Protein AF-A0A924M3T7-F1 (afdb_monomer_lite)

Radius of gyration: 34.53 Å; chains: 1; bounding box: 126×72×69 Å

Secondary structure (DSSP, 8-state):
--------------------------PEEETTEEEPPPPPP-PPPPPP-----PPP--PPPPPP----------------------PPP------------S-THHHHHHHHHHHTPEEEEETTEEEEEEEETTEEEEEEEEE-SSS---HHHHHH---SEEEEEE-TT--PPPPSSS--EEEEHHHHHHHHHHHTTS---HHHHTTGGGSSEE-HHHHHHHHHHHHHHHHHHHHHHHHHHHHTTSPTT-EEEHHHHHHHHGGGS-HHHHHHHHHHHTSTTT--EEE-SSSEEEE-S-HHHHHHHHHHHHHHHHHHHHHHHS--------------

Structure (mmCIF, N/CA/C/O backbone):
data_AF-A0A924M3T7-F1
#
_entry.id   AF-A0A924M3T7-F1
#
loop_
_atom_site.group_PDB
_atom_site.id
_atom_site.type_symbol
_atom_site.label_atom_id
_atom_site.label_alt_id
_atom_site.label_comp_id
_atom_site.label_asym_id
_atom_site.label_entity_id
_atom_site.label_seq_id
_atom_site.pdbx_PDB_ins_code
_atom_site.Cartn_x
_atom_site.Cartn_y
_atom_site.Cartn_z
_atom_site.occupancy
_atom_site.B_iso_or_equiv
_atom_site.auth_seq_id
_atom_site.auth_comp_id
_atom_site.auth_asym_id
_atom_site.auth_atom_id
_atom_site.pdbx_PDB_model_num
ATOM 1 N N . ALA A 1 1 ? -87.971 14.798 -30.358 1.00 41.19 1 ALA A N 1
ATOM 2 C CA . ALA A 1 1 ? -88.280 13.359 -30.338 1.00 41.19 1 ALA A CA 1
ATOM 3 C C . ALA A 1 1 ? -87.286 12.727 -29.368 1.00 41.19 1 ALA A C 1
ATOM 5 O O . ALA A 1 1 ? -86.099 12.896 -29.606 1.00 41.19 1 ALA A O 1
ATOM 6 N N . SER A 1 2 ? -87.682 12.389 -28.133 1.00 38.00 2 SER A N 1
ATOM 7 C CA . SER A 1 2 ? -88.368 11.119 -27.772 1.00 38.00 2 SER A CA 1
ATOM 8 C C . SER A 1 2 ? -87.353 9.971 -27.914 1.00 38.00 2 SER A C 1
ATOM 10 O O . SER A 1 2 ? -86.790 9.857 -28.991 1.00 38.00 2 SER A O 1
ATOM 12 N N . GLU A 1 3 ? -86.950 9.154 -26.938 1.00 37.81 3 GLU A N 1
ATOM 13 C CA . GLU A 1 3 ? -87.467 8.621 -25.659 1.00 37.81 3 GLU A CA 1
ATOM 14 C C . GLU A 1 3 ? -86.223 8.245 -24.796 1.00 37.81 3 GLU A C 1
ATOM 16 O O . GLU A 1 3 ? -85.166 7.966 -25.352 1.00 37.81 3 GLU A O 1
ATOM 21 N N . SER A 1 4 ? -86.145 8.354 -23.465 1.00 41.97 4 SER A N 1
ATOM 22 C CA . SER A 1 4 ? -86.900 7.678 -22.394 1.00 41.97 4 SER A CA 1
ATOM 23 C C . SER A 1 4 ? -86.913 6.145 -22.485 1.00 41.97 4 SER A C 1
ATOM 25 O O . SER A 1 4 ? -87.817 5.587 -23.084 1.00 41.97 4 SER A O 1
ATOM 27 N N . SER A 1 5 ? -86.025 5.446 -21.768 1.00 43.62 5 SER A N 1
ATOM 28 C CA . SER A 1 5 ? -86.471 4.256 -21.025 1.00 43.62 5 SER A CA 1
ATOM 29 C C . SER A 1 5 ? -85.549 3.898 -19.863 1.00 43.62 5 SER A C 1
ATOM 31 O O . SER A 1 5 ? -84.325 3.888 -19.966 1.00 43.62 5 SER A O 1
ATOM 33 N N . SER A 1 6 ? -86.222 3.633 -18.753 1.00 38.22 6 SER A N 1
ATOM 34 C CA . SER A 1 6 ? -85.751 3.393 -17.397 1.00 38.22 6 SER A CA 1
ATOM 35 C C . SER A 1 6 ? -85.551 1.898 -17.101 1.00 38.22 6 SER A C 1
ATOM 37 O O . SER A 1 6 ? -85.910 1.051 -17.915 1.00 38.22 6 SER A O 1
ATOM 39 N N . ALA A 1 7 ? -85.150 1.646 -15.843 1.00 35.97 7 ALA A N 1
ATOM 40 C CA . ALA A 1 7 ? -85.352 0.438 -15.022 1.00 35.97 7 ALA A CA 1
ATOM 41 C C . ALA A 1 7 ? -84.256 -0.645 -15.111 1.00 35.97 7 ALA A C 1
ATOM 43 O O . ALA A 1 7 ? -83.706 -0.882 -16.173 1.00 35.97 7 ALA A O 1
ATOM 44 N N . THR A 1 8 ? -83.890 -1.408 -14.073 1.00 34.28 8 THR A N 1
ATOM 45 C CA . THR A 1 8 ? -84.170 -1.449 -12.621 1.00 34.28 8 THR A CA 1
ATOM 46 C C . THR A 1 8 ? -83.271 -2.560 -12.035 1.00 34.28 8 THR A C 1
ATOM 48 O O . THR A 1 8 ? -83.017 -3.549 -12.712 1.00 34.28 8 THR A O 1
ATOM 51 N N . TYR A 1 9 ? -82.800 -2.367 -10.796 1.00 33.53 9 TYR A N 1
ATOM 52 C CA . TYR A 1 9 ? -82.321 -3.319 -9.768 1.00 33.53 9 TYR A CA 1
ATOM 53 C C . TYR A 1 9 ? -82.003 -4.794 -10.105 1.00 33.53 9 TYR A C 1
ATOM 55 O O . TYR A 1 9 ? -82.866 -5.538 -10.555 1.00 33.53 9 TYR A O 1
ATOM 63 N N . SER A 1 10 ? -80.866 -5.281 -9.578 1.00 36.12 10 SER A N 1
ATOM 64 C CA . SER A 1 10 ? -80.821 -6.550 -8.824 1.00 36.12 10 SER A CA 1
ATOM 65 C C . SER A 1 10 ? -79.560 -6.668 -7.953 1.00 36.12 10 SER A C 1
ATOM 67 O O . SER A 1 10 ? -78.437 -6.620 -8.446 1.00 36.12 10 SER A O 1
ATOM 69 N N . ASN A 1 11 ? -79.776 -6.863 -6.650 1.00 33.69 11 ASN A N 1
ATOM 70 C CA . ASN A 1 11 ? -78.781 -7.245 -5.647 1.00 33.69 11 ASN A CA 1
ATOM 71 C C . ASN A 1 11 ? -78.248 -8.663 -5.908 1.00 33.69 11 ASN A C 1
ATOM 73 O O . ASN A 1 11 ? -79.031 -9.592 -6.089 1.00 33.69 11 ASN A O 1
ATOM 77 N N . GLY A 1 12 ? -76.929 -8.843 -5.817 1.00 34.34 12 GLY A N 1
ATOM 78 C CA . GLY A 1 12 ? -76.259 -10.143 -5.879 1.00 34.34 12 GLY A CA 1
ATOM 79 C C . GLY A 1 12 ? -75.085 -10.199 -4.906 1.00 34.34 12 GLY A C 1
ATOM 80 O O . GLY A 1 12 ? -73.982 -9.767 -5.210 1.00 34.34 12 GLY A O 1
ATOM 81 N N . ARG A 1 13 ? -75.370 -10.708 -3.710 1.00 35.19 13 ARG A N 1
ATOM 82 C CA . ARG A 1 13 ? -74.462 -10.996 -2.595 1.00 35.19 13 ARG A CA 1
ATOM 83 C C . ARG A 1 13 ? -73.488 -12.112 -3.010 1.00 35.19 13 ARG A C 1
ATOM 85 O O . ARG A 1 13 ? -73.956 -13.196 -3.343 1.00 35.19 13 ARG A O 1
ATOM 92 N N . ILE A 1 14 ? -72.172 -11.882 -2.969 1.00 42.09 14 ILE A N 1
ATOM 93 C CA . ILE A 1 14 ? -71.161 -12.953 -3.070 1.00 42.09 14 ILE A CA 1
ATOM 94 C C . ILE A 1 14 ? -70.173 -12.824 -1.909 1.00 42.09 14 ILE A C 1
ATOM 96 O O . ILE A 1 14 ? -69.741 -11.733 -1.546 1.00 42.09 14 ILE A O 1
ATOM 100 N N . ASN A 1 15 ? -69.933 -13.981 -1.301 1.00 34.88 15 ASN A N 1
ATOM 101 C CA . ASN A 1 15 ? -69.302 -14.231 -0.017 1.00 34.88 15 ASN A CA 1
ATOM 102 C C . ASN A 1 15 ? -67.814 -13.871 0.058 1.00 34.88 15 ASN A C 1
ATOM 104 O O . ASN A 1 15 ? -67.068 -13.987 -0.911 1.00 34.88 15 ASN A O 1
ATOM 108 N N . GLU A 1 16 ? -67.404 -13.545 1.286 1.00 37.12 16 GLU A N 1
ATOM 109 C CA . GLU A 1 16 ? -66.036 -13.647 1.784 1.00 37.12 16 GLU A CA 1
ATOM 110 C C . GLU A 1 16 ? -65.409 -15.010 1.463 1.00 37.12 16 GLU A C 1
ATOM 112 O O . GLU A 1 16 ? -65.938 -16.051 1.849 1.00 37.12 16 GLU A O 1
ATOM 117 N N . VAL A 1 17 ? -64.210 -14.982 0.881 1.00 38.72 17 VAL A N 1
ATOM 118 C CA . VAL A 1 17 ? -63.142 -15.939 1.190 1.00 38.72 17 VAL A CA 1
ATOM 119 C C . VAL A 1 17 ? -61.875 -15.113 1.396 1.00 38.72 17 VAL A C 1
ATOM 121 O O . VAL A 1 17 ? -61.171 -14.754 0.457 1.00 38.72 17 VAL A O 1
ATOM 124 N N . ARG A 1 18 ? -61.618 -14.731 2.651 1.00 36.47 18 ARG A N 1
ATOM 125 C CA . ARG A 1 18 ? -60.309 -14.233 3.083 1.00 36.47 18 ARG A CA 1
ATOM 126 C C . ARG A 1 18 ? -59.387 -15.440 3.239 1.00 36.47 18 ARG A C 1
ATOM 128 O O . ARG A 1 18 ? -59.335 -16.041 4.308 1.00 36.47 18 ARG A O 1
ATOM 135 N N . GLU A 1 19 ? -58.654 -15.785 2.188 1.00 37.81 19 GLU A N 1
ATOM 136 C CA . GLU A 1 19 ? -57.455 -16.610 2.334 1.00 37.81 19 GLU A CA 1
ATOM 137 C C . GLU A 1 19 ? -56.357 -15.755 2.971 1.00 37.81 19 GLU A C 1
ATOM 139 O O . GLU A 1 19 ? -55.788 -14.845 2.371 1.00 37.81 19 GLU A O 1
ATOM 144 N N . SER A 1 20 ? -56.114 -16.016 4.253 1.00 37.84 20 SER A N 1
ATOM 145 C CA . SER A 1 20 ? -54.991 -15.470 5.003 1.00 37.84 20 SER A CA 1
ATOM 146 C C . SER A 1 20 ? -53.745 -16.282 4.652 1.00 37.84 20 SER A C 1
ATOM 148 O O . SER A 1 20 ? -53.432 -17.281 5.300 1.00 37.84 20 SER A O 1
ATOM 150 N N . THR A 1 21 ? -53.035 -15.879 3.600 1.00 39.72 21 THR A N 1
ATOM 151 C CA . THR A 1 21 ? -51.714 -16.430 3.286 1.00 39.72 21 THR A CA 1
ATOM 152 C C . THR A 1 21 ? -50.703 -15.830 4.257 1.00 39.72 21 THR A C 1
ATOM 154 O O . THR A 1 21 ? -50.241 -14.698 4.121 1.00 39.72 21 THR A O 1
ATOM 157 N N . LYS A 1 22 ? -50.410 -16.593 5.307 1.00 36.94 22 LYS A N 1
ATOM 158 C CA . LYS A 1 22 ? -49.358 -16.318 6.286 1.00 36.94 22 LYS A CA 1
ATOM 159 C C . LYS A 1 22 ? -48.004 -16.390 5.556 1.00 36.94 22 LYS A C 1
ATOM 161 O O . LYS A 1 22 ? -47.719 -17.441 4.985 1.00 36.94 22 LYS A O 1
ATOM 166 N N . PRO A 1 23 ? -47.167 -15.338 5.535 1.00 43.41 23 PRO A N 1
ATOM 167 C CA . PRO A 1 23 ? -45.838 -15.459 4.955 1.00 43.41 23 PRO A CA 1
ATOM 168 C C . PRO A 1 23 ? -44.987 -16.359 5.855 1.00 43.41 23 PRO A C 1
ATOM 170 O O . PRO A 1 23 ? -44.767 -16.068 7.033 1.00 43.41 23 PRO A O 1
ATOM 173 N N . GLU A 1 24 ? -44.548 -17.482 5.299 1.00 43.69 24 GLU A N 1
ATOM 174 C CA . GLU A 1 24 ? -43.583 -18.384 5.912 1.00 43.69 24 GLU A CA 1
ATOM 175 C C . GLU A 1 24 ? -42.223 -17.675 5.952 1.00 43.69 24 GLU A C 1
ATOM 177 O O . GLU A 1 24 ? -41.544 -17.494 4.941 1.00 43.69 24 GLU A O 1
ATOM 182 N N . VAL A 1 25 ? -41.860 -17.175 7.134 1.00 46.41 25 VAL A N 1
ATOM 183 C CA . VAL A 1 25 ? -40.564 -16.542 7.374 1.00 46.41 25 VAL A CA 1
ATOM 184 C C . VAL A 1 25 ? -39.515 -17.648 7.438 1.00 46.41 25 VAL A C 1
ATOM 186 O O . VAL A 1 25 ? -39.430 -18.375 8.426 1.00 46.41 25 VAL A O 1
ATOM 189 N N . LEU A 1 26 ? -38.713 -17.761 6.378 1.00 46.44 26 LEU A N 1
ATOM 190 C CA . LEU A 1 26 ? -37.493 -18.566 6.329 1.00 46.44 26 LEU A CA 1
ATOM 191 C C . LEU A 1 26 ? -36.502 -18.066 7.392 1.00 46.44 26 LEU A C 1
ATOM 193 O O . LEU A 1 26 ? -35.708 -17.154 7.164 1.00 46.44 26 LEU A O 1
ATOM 197 N N . SER A 1 27 ? -36.569 -18.652 8.583 1.00 44.34 27 SER A N 1
ATOM 198 C CA . SER A 1 27 ? -35.561 -18.491 9.626 1.00 44.34 27 SER A CA 1
ATOM 199 C C . SER A 1 27 ? -34.361 -19.383 9.316 1.00 44.34 27 SER A C 1
ATOM 201 O O . SER A 1 27 ? -34.498 -20.603 9.244 1.00 44.34 27 SER A O 1
ATOM 203 N N . VAL A 1 28 ? -33.187 -18.774 9.152 1.00 50.94 28 VAL A N 1
ATOM 204 C CA . VAL A 1 28 ? -31.913 -19.487 9.000 1.00 50.94 28 VAL A CA 1
ATOM 205 C C . VAL A 1 28 ? -31.277 -19.631 10.382 1.00 50.94 28 VAL A C 1
ATOM 207 O O . VAL A 1 28 ? -31.074 -18.634 11.078 1.00 50.94 28 VAL A O 1
ATOM 210 N N . ASP A 1 29 ? -30.989 -20.868 10.787 1.00 36.22 29 ASP A N 1
ATOM 211 C CA . ASP A 1 29 ? -30.275 -21.176 12.028 1.00 36.22 29 ASP A CA 1
ATOM 212 C C . ASP A 1 29 ? -28.765 -21.193 11.756 1.00 36.22 29 ASP A C 1
ATOM 214 O O . ASP A 1 29 ? -28.275 -21.975 10.937 1.00 36.22 29 ASP A O 1
ATOM 218 N N . VAL A 1 30 ? -28.029 -20.296 12.412 1.00 43.12 30 VAL A N 1
ATOM 219 C CA . VAL A 1 30 ? -26.564 -20.281 12.409 1.00 43.12 30 VAL A CA 1
ATOM 220 C C . VAL A 1 30 ? -26.112 -20.201 13.863 1.00 43.12 30 VAL A C 1
ATOM 222 O O . VAL A 1 30 ? -26.240 -19.161 14.507 1.00 43.12 30 VAL A O 1
ATOM 225 N N . GLY A 1 31 ? -25.598 -21.312 14.393 1.00 48.56 31 GLY A N 1
ATOM 226 C CA . GLY A 1 31 ? -25.009 -21.363 15.734 1.00 48.56 31 GLY A CA 1
ATOM 227 C C . GLY A 1 31 ? -25.998 -21.160 16.888 1.00 48.56 31 GLY A C 1
ATOM 228 O O . GLY A 1 31 ? -25.613 -20.598 17.911 1.00 48.56 31 GLY A O 1
ATOM 229 N N . GLY A 1 32 ? -27.264 -21.573 16.747 1.00 59.38 32 GLY A N 1
ATOM 230 C CA . GLY A 1 32 ? -28.243 -21.542 17.840 1.00 59.38 32 GLY A CA 1
ATOM 231 C C . GLY A 1 32 ? -28.843 -20.162 18.129 1.00 59.38 32 GLY A C 1
ATOM 232 O O . GLY A 1 32 ? -29.505 -19.978 19.151 1.00 59.38 32 GLY A O 1
ATOM 233 N N . ARG A 1 33 ? -28.642 -19.180 17.242 1.00 43.69 33 ARG A N 1
ATOM 234 C CA . ARG A 1 33 ? -29.308 -17.871 17.301 1.00 43.69 33 ARG A CA 1
ATOM 235 C C . ARG A 1 33 ? -30.178 -17.682 16.061 1.00 43.69 33 ARG A C 1
ATOM 237 O O . ARG A 1 33 ? -29.680 -17.657 14.939 1.00 43.69 33 ARG A O 1
ATOM 244 N N . ARG A 1 34 ? -31.492 -17.528 16.268 1.00 47.56 34 ARG A N 1
ATOM 245 C CA . ARG A 1 34 ? -32.445 -17.178 15.203 1.00 47.56 34 ARG A CA 1
ATOM 246 C C . ARG A 1 34 ? -32.273 -15.713 14.815 1.00 47.56 34 ARG A C 1
ATOM 248 O O . ARG A 1 34 ? -32.490 -14.831 15.643 1.00 47.56 34 ARG A O 1
ATOM 255 N N . TYR A 1 35 ? -31.957 -15.465 13.548 1.00 45.12 35 TYR A N 1
ATOM 256 C CA . TYR A 1 35 ? -31.951 -14.128 12.957 1.00 45.12 35 TYR A CA 1
ATOM 257 C C . TYR A 1 35 ? -33.212 -13.927 12.113 1.00 45.12 35 TYR A C 1
ATOM 259 O O . TYR A 1 35 ? -33.509 -14.733 11.232 1.00 45.12 35 TYR A O 1
ATOM 267 N N . VAL A 1 36 ? -33.950 -12.844 12.375 1.00 58.12 36 VAL A N 1
ATOM 268 C CA . VAL A 1 36 ? -35.042 -12.379 11.509 1.00 58.12 36 VAL A CA 1
ATOM 269 C C . VAL A 1 36 ? -34.484 -11.244 10.645 1.00 58.12 36 VAL A C 1
ATOM 271 O O . VAL A 1 36 ? -34.018 -10.249 11.205 1.00 58.12 36 VAL A O 1
ATOM 274 N N . PRO A 1 37 ? -34.475 -11.367 9.308 1.00 44.53 37 PRO A N 1
ATOM 275 C CA . PRO A 1 37 ? -33.983 -10.304 8.444 1.00 44.53 37 PRO A CA 1
ATOM 276 C C . PRO A 1 37 ? -34.930 -9.097 8.498 1.00 44.53 37 PRO A C 1
ATOM 278 O O . PRO A 1 37 ? -36.119 -9.207 8.204 1.00 44.53 37 PRO A O 1
ATOM 281 N N . ILE A 1 38 ? -34.394 -7.935 8.871 1.00 57.47 38 ILE A N 1
ATOM 282 C CA . ILE A 1 38 ? -35.091 -6.649 8.775 1.00 57.47 38 ILE A CA 1
ATOM 283 C C . ILE A 1 38 ? -35.019 -6.212 7.308 1.00 57.47 38 ILE A C 1
ATOM 285 O O . ILE A 1 38 ? -33.927 -5.993 6.784 1.00 57.47 38 ILE A O 1
ATOM 289 N N . LEU A 1 39 ? -36.168 -6.109 6.632 1.00 47.34 39 LEU A N 1
ATOM 290 C CA . LEU A 1 39 ? -36.226 -5.524 5.290 1.00 47.34 39 LEU A CA 1
ATOM 291 C C . LEU A 1 39 ? -35.857 -4.029 5.347 1.00 47.34 39 LEU A C 1
ATOM 293 O O . LEU A 1 39 ? -36.361 -3.317 6.218 1.00 47.34 39 LEU A O 1
ATOM 297 N N . PRO A 1 40 ? -35.031 -3.524 4.414 1.00 45.31 40 PRO A N 1
ATOM 298 C CA . PRO A 1 40 ? -34.751 -2.099 4.317 1.00 45.31 40 PRO A CA 1
ATOM 299 C C . PRO A 1 40 ? -36.010 -1.331 3.895 1.00 45.31 40 PRO A C 1
ATOM 301 O O . PRO A 1 40 ? -36.631 -1.623 2.873 1.00 45.31 40 PRO A O 1
ATOM 304 N N . GLN A 1 41 ? -36.376 -0.334 4.700 1.00 48.25 41 GLN A N 1
ATOM 305 C CA . GLN A 1 41 ? -37.431 0.628 4.398 1.00 48.25 41 GLN A CA 1
ATOM 306 C C . GLN A 1 41 ? -36.986 1.518 3.227 1.00 48.25 41 GLN A C 1
ATOM 308 O O . GLN A 1 41 ? -35.927 2.142 3.265 1.00 48.25 41 GLN A O 1
ATOM 313 N N . GLN A 1 42 ? -37.792 1.540 2.170 1.00 43.22 42 GLN A N 1
ATOM 314 C CA . GLN A 1 42 ? -37.541 2.270 0.932 1.00 43.22 42 GLN A CA 1
ATOM 315 C C . GLN A 1 42 ? -37.676 3.784 1.180 1.00 43.22 42 GLN A C 1
ATOM 317 O O . GLN A 1 42 ? -38.758 4.270 1.505 1.00 43.22 42 GLN A O 1
ATOM 322 N N . ALA A 1 43 ? -36.571 4.526 1.065 1.00 45.28 43 ALA A N 1
ATOM 323 C CA . ALA A 1 43 ? -36.554 5.980 1.216 1.00 45.28 43 ALA A CA 1
ATOM 324 C C . ALA A 1 43 ? -37.132 6.682 -0.028 1.00 45.28 43 ALA A C 1
ATOM 326 O O . ALA A 1 43 ? -36.866 6.286 -1.164 1.00 45.28 43 ALA A O 1
ATOM 327 N N . ALA A 1 44 ? -37.923 7.731 0.208 1.00 45.28 44 ALA A N 1
ATOM 328 C CA . ALA A 1 44 ? -38.533 8.585 -0.810 1.00 45.28 44 ALA A CA 1
ATOM 329 C C . ALA A 1 44 ? -37.489 9.413 -1.603 1.00 45.28 44 ALA A C 1
ATOM 331 O O . ALA A 1 44 ? -36.419 9.717 -1.069 1.00 45.28 44 ALA A O 1
ATOM 332 N N . PRO A 1 45 ? -37.785 9.810 -2.858 1.00 45.00 45 PRO A N 1
ATOM 333 C CA . PRO A 1 45 ? -36.833 10.504 -3.727 1.00 45.00 45 PRO A CA 1
ATOM 334 C C . PRO A 1 45 ? -36.656 11.987 -3.354 1.00 45.00 45 PRO A C 1
ATOM 336 O O . PRO A 1 45 ? -37.634 12.701 -3.138 1.00 45.00 45 PRO A O 1
ATOM 339 N N . GLN A 1 46 ? -35.404 12.460 -3.335 1.00 46.12 46 GLN A N 1
ATOM 340 C CA . GLN A 1 46 ? -35.050 13.883 -3.246 1.00 46.12 46 GLN A CA 1
ATOM 341 C C . GLN A 1 46 ? -34.754 14.494 -4.632 1.00 46.12 46 GLN A C 1
ATOM 343 O O . GLN A 1 46 ? -34.315 13.776 -5.534 1.00 46.12 46 GLN A O 1
ATOM 348 N N . PRO A 1 47 ? -34.999 15.809 -4.813 1.00 47.25 47 PRO A N 1
ATOM 349 C CA . PRO A 1 47 ? -34.930 16.482 -6.105 1.00 47.25 47 PRO A CA 1
ATOM 350 C C . PRO A 1 47 ? -33.505 16.848 -6.545 1.00 47.25 47 PRO A C 1
ATOM 352 O O . PRO A 1 47 ? -32.590 17.049 -5.751 1.00 47.25 47 PRO A O 1
ATOM 355 N N . THR A 1 48 ? -33.373 16.947 -7.863 1.00 43.88 48 THR A N 1
ATOM 356 C CA . THR A 1 48 ? -32.180 17.219 -8.667 1.00 43.88 48 THR A CA 1
ATOM 357 C C . THR A 1 48 ? -31.673 18.655 -8.490 1.00 43.88 48 THR A C 1
ATOM 359 O O . THR A 1 48 ? -32.453 19.597 -8.606 1.00 43.88 48 THR A O 1
ATOM 362 N N . ALA A 1 49 ? -30.359 18.837 -8.309 1.00 36.38 49 ALA A N 1
ATOM 363 C CA . ALA A 1 49 ? -29.699 20.137 -8.433 1.00 36.38 49 ALA A CA 1
ATOM 364 C C . ALA A 1 49 ? -28.400 20.032 -9.256 1.00 36.38 49 ALA A C 1
ATOM 366 O O . ALA A 1 49 ? -27.422 19.419 -8.844 1.00 36.38 49 ALA A O 1
ATOM 367 N N . SER A 1 50 ? -28.498 20.609 -10.454 1.00 38.88 50 SER A N 1
ATOM 368 C CA . SER A 1 50 ? -27.559 21.416 -11.242 1.00 38.88 50 SER A CA 1
ATOM 369 C C . SER A 1 50 ? -26.047 21.142 -11.275 1.00 38.88 50 SER A C 1
ATOM 371 O O . SER A 1 50 ? -25.335 21.106 -10.280 1.00 38.88 50 SER A O 1
ATOM 373 N N . GLN A 1 51 ? -25.592 21.103 -12.529 1.00 38.84 51 GLN A N 1
ATOM 374 C CA . GLN A 1 51 ? -24.237 21.056 -13.068 1.00 38.84 51 GLN A CA 1
ATOM 375 C C . GLN A 1 51 ? -23.320 22.179 -12.559 1.00 38.84 51 GLN A C 1
ATOM 377 O O . GLN A 1 51 ? -23.719 23.343 -12.531 1.00 38.84 51 GLN A O 1
ATOM 382 N N . GLN A 1 52 ? -22.046 21.850 -12.324 1.00 39.31 52 GLN A N 1
ATOM 383 C CA . GLN A 1 52 ? -20.956 22.819 -12.399 1.00 39.31 52 GLN A CA 1
ATOM 384 C C . GLN A 1 52 ? -19.697 22.209 -13.035 1.00 39.31 52 GLN A C 1
ATOM 386 O O . GLN A 1 52 ? -19.303 21.075 -12.784 1.00 39.31 52 GLN A O 1
ATOM 391 N N . THR A 1 53 ? -19.149 23.024 -13.925 1.00 32.91 53 THR A N 1
ATOM 392 C CA . THR A 1 53 ? -18.022 22.914 -14.855 1.00 32.91 53 THR A CA 1
ATOM 393 C C . THR A 1 53 ? -16.727 22.302 -14.312 1.00 32.91 53 THR A C 1
ATOM 395 O O . THR A 1 53 ? -16.213 22.719 -13.278 1.00 32.91 53 THR A O 1
ATOM 398 N N . SER A 1 54 ? -16.136 21.401 -15.098 1.00 36.56 54 SER A N 1
ATOM 399 C CA . SER A 1 54 ? -14.782 20.861 -14.938 1.00 36.56 54 SER A CA 1
ATOM 400 C C . SER A 1 54 ? -13.714 21.834 -15.458 1.00 36.56 54 SER A C 1
ATOM 402 O O . SER A 1 54 ? -13.671 22.128 -16.653 1.00 36.56 54 SER A O 1
ATOM 404 N N . ALA A 1 55 ? -12.843 22.293 -14.556 1.00 34.56 55 ALA A N 1
ATOM 405 C CA . ALA A 1 55 ? -11.604 23.010 -14.851 1.00 34.56 55 ALA A CA 1
ATOM 406 C C . ALA A 1 55 ? -10.385 22.076 -14.736 1.00 34.56 55 ALA A C 1
ATOM 408 O O . ALA A 1 55 ? -10.427 21.037 -14.081 1.00 34.56 55 ALA A O 1
ATOM 409 N N . GLN A 1 56 ? -9.330 22.463 -15.449 1.00 34.56 56 GLN A N 1
ATOM 410 C CA . GLN A 1 56 ? -8.124 21.710 -15.786 1.00 34.56 56 GLN A CA 1
ATOM 411 C C . GLN A 1 56 ? -7.330 21.173 -14.588 1.00 34.56 56 GLN A C 1
ATOM 413 O O . GLN A 1 56 ? -7.151 21.840 -13.575 1.00 34.56 56 GLN A O 1
ATOM 418 N N . ASN A 1 57 ? -6.804 19.962 -14.775 1.00 33.47 57 ASN A N 1
ATOM 419 C CA . ASN A 1 57 ? -6.020 19.202 -13.812 1.00 33.47 57 ASN A CA 1
ATOM 420 C C . ASN A 1 57 ? -4.520 19.375 -14.131 1.00 33.47 57 ASN A C 1
ATOM 422 O O . ASN A 1 57 ? -4.023 18.796 -15.098 1.00 33.47 57 ASN A O 1
ATOM 426 N N . THR A 1 58 ? -3.808 20.179 -13.343 1.00 33.81 58 THR A N 1
ATOM 427 C CA . THR A 1 58 ? -2.337 20.287 -13.343 1.00 33.81 58 THR A CA 1
ATOM 428 C C . THR A 1 58 ? -1.803 19.648 -12.057 1.00 33.81 58 THR A C 1
ATOM 430 O O . THR A 1 58 ? -2.261 20.017 -10.976 1.00 33.81 58 THR A O 1
ATOM 433 N N . PRO A 1 59 ? -0.844 18.706 -12.116 1.00 42.44 59 PRO A N 1
ATOM 434 C CA . PRO A 1 59 ? -0.268 18.129 -10.907 1.00 42.44 59 PRO A CA 1
ATOM 435 C C . PRO A 1 59 ? 0.654 19.136 -10.202 1.00 42.44 59 PRO A C 1
ATOM 437 O O . PRO A 1 59 ? 1.601 19.659 -10.789 1.00 42.44 59 PRO A O 1
ATOM 440 N N . ILE A 1 60 ? 0.356 19.388 -8.926 1.00 41.16 60 ILE A N 1
ATOM 441 C CA . ILE A 1 60 ? 1.160 20.187 -7.997 1.00 41.16 60 ILE A CA 1
ATOM 442 C C . ILE A 1 60 ? 2.346 19.340 -7.516 1.00 41.16 60 ILE A C 1
ATOM 444 O O . ILE A 1 60 ? 2.165 18.263 -6.950 1.00 41.16 60 ILE A O 1
ATOM 448 N N . ILE A 1 61 ? 3.559 19.849 -7.733 1.00 38.06 61 ILE A N 1
ATOM 449 C CA . ILE A 1 61 ? 4.811 19.359 -7.144 1.00 38.06 61 ILE A CA 1
ATOM 450 C C . ILE A 1 61 ? 4.979 20.063 -5.791 1.00 38.06 61 ILE A C 1
ATOM 452 O O . ILE A 1 61 ? 5.043 21.290 -5.748 1.00 38.06 61 ILE A O 1
ATOM 456 N N . TYR A 1 62 ? 5.052 19.310 -4.691 1.00 41.12 62 TYR A N 1
ATOM 457 C CA . TYR A 1 62 ? 5.362 19.864 -3.367 1.00 41.12 62 TYR A CA 1
ATOM 458 C C . TYR A 1 62 ? 6.882 19.859 -3.127 1.00 41.12 62 TYR A C 1
ATOM 460 O O . TYR A 1 62 ? 7.497 18.799 -3.257 1.00 41.12 62 TYR A O 1
ATOM 468 N N . PRO A 1 63 ? 7.506 20.993 -2.755 1.00 36.31 63 PRO A N 1
ATOM 469 C CA . PRO A 1 63 ? 8.898 21.015 -2.316 1.00 36.31 63 PRO A CA 1
ATOM 470 C C . PRO A 1 63 ? 9.043 20.488 -0.879 1.00 36.31 63 PRO A C 1
ATOM 472 O O . PRO A 1 63 ? 8.254 20.823 0.005 1.00 36.31 63 PRO A O 1
ATOM 475 N N . ALA A 1 64 ? 10.080 19.682 -0.648 1.00 33.56 64 ALA A N 1
ATOM 476 C CA . ALA A 1 64 ? 10.484 19.211 0.673 1.00 33.56 64 ALA A CA 1
ATOM 477 C C . ALA A 1 64 ? 11.067 20.367 1.505 1.00 33.56 64 ALA A C 1
ATOM 479 O O . ALA A 1 64 ? 11.989 21.056 1.068 1.00 33.56 64 ALA A O 1
ATOM 480 N N . SER A 1 65 ? 10.535 20.583 2.709 1.00 33.66 65 SER A N 1
ATOM 481 C CA . SER A 1 65 ? 11.112 21.498 3.697 1.00 33.66 65 SER A CA 1
ATOM 482 C C . SER A 1 65 ? 12.096 20.745 4.591 1.00 33.66 65 SER A C 1
ATOM 484 O O . SER A 1 65 ? 11.706 19.944 5.435 1.00 33.66 65 SER A O 1
ATOM 486 N N . THR A 1 66 ? 13.382 21.022 4.392 1.00 32.91 66 THR A N 1
ATOM 487 C CA . THR A 1 66 ? 14.503 20.538 5.202 1.00 32.91 66 THR A CA 1
ATOM 488 C C . THR A 1 66 ? 14.613 21.375 6.479 1.00 32.91 66 THR A C 1
ATOM 490 O O . THR A 1 66 ? 15.031 22.531 6.435 1.00 32.91 66 THR A O 1
ATOM 493 N N . GLY A 1 67 ? 14.232 20.808 7.624 1.00 30.09 67 GLY A N 1
ATOM 494 C CA . GLY A 1 67 ? 14.462 21.401 8.942 1.00 30.09 67 GLY A CA 1
ATOM 495 C C . GLY A 1 67 ? 15.784 20.918 9.534 1.00 30.09 67 GLY A C 1
ATOM 496 O O . GLY A 1 67 ? 15.886 19.778 9.974 1.00 30.09 67 GLY A O 1
ATOM 497 N N . TYR A 1 68 ? 16.792 21.790 9.541 1.00 30.62 68 TYR A N 1
ATOM 498 C CA . TYR A 1 68 ? 18.036 21.627 10.294 1.00 30.62 68 TYR A CA 1
ATOM 499 C C . TYR A 1 68 ? 17.774 21.805 11.799 1.00 30.62 68 TYR A C 1
ATOM 501 O O . TYR A 1 68 ? 17.174 22.801 12.197 1.00 30.62 68 TYR A O 1
ATOM 509 N N . ILE A 1 69 ? 18.301 20.908 12.641 1.00 34.19 69 ILE A N 1
ATOM 510 C CA . ILE A 1 69 ? 18.516 21.179 14.071 1.00 34.19 69 ILE A CA 1
ATOM 511 C C . ILE A 1 69 ? 20.022 21.246 14.317 1.00 34.19 69 ILE A C 1
ATOM 513 O O . ILE A 1 69 ? 20.747 20.270 14.131 1.00 34.19 69 ILE A O 1
ATOM 517 N N . ALA A 1 70 ? 20.476 22.428 14.729 1.00 31.30 70 ALA A N 1
ATOM 518 C CA . ALA A 1 70 ? 21.826 22.698 15.187 1.00 31.30 70 ALA A CA 1
ATOM 519 C C . ALA A 1 70 ? 21.835 22.864 16.716 1.00 31.30 70 ALA A C 1
ATOM 521 O O . ALA A 1 70 ? 21.176 23.756 17.234 1.00 31.30 70 ALA A O 1
ATOM 522 N N . GLY A 1 71 ? 22.642 22.038 17.387 1.00 29.33 71 GLY A N 1
ATOM 523 C CA . GLY A 1 71 ? 23.683 22.485 18.320 1.00 29.33 71 GLY A CA 1
ATOM 524 C C . GLY A 1 71 ? 23.339 22.852 19.773 1.00 29.33 71 GLY A C 1
ATOM 525 O O . GLY A 1 71 ? 22.482 23.688 20.039 1.00 29.33 71 GLY A O 1
ATOM 526 N N . SER A 1 72 ? 24.243 22.385 20.650 1.00 32.12 72 SER A N 1
ATOM 527 C CA . SER A 1 72 ? 24.519 22.774 22.056 1.00 32.12 72 SER A CA 1
ATOM 528 C C . SER A 1 72 ? 23.812 21.878 23.097 1.00 32.12 72 SER A C 1
ATOM 530 O O . SER A 1 72 ? 22.654 21.542 22.921 1.00 32.12 72 SER A O 1
ATOM 532 N N . GLU A 1 73 ? 24.428 21.365 24.170 1.00 34.16 73 GLU A N 1
ATOM 533 C CA . GLU A 1 73 ? 25.585 21.818 24.953 1.00 34.16 73 GLU A CA 1
ATOM 534 C C . GLU A 1 73 ? 26.393 20.653 25.570 1.00 34.16 73 GLU A C 1
ATOM 536 O O . GLU A 1 73 ? 25.892 19.556 25.814 1.00 34.16 73 GLU A O 1
ATOM 541 N N . ARG A 1 74 ? 27.670 20.943 25.855 1.00 33.81 74 ARG A N 1
ATOM 542 C CA . ARG A 1 74 ? 28.596 20.151 26.679 1.00 33.81 74 ARG A CA 1
ATOM 543 C C . ARG A 1 74 ? 28.197 20.197 28.155 1.00 33.81 74 ARG A C 1
ATOM 545 O O . ARG A 1 74 ? 27.959 21.278 28.680 1.00 33.81 74 ARG A O 1
ATOM 552 N N . THR A 1 75 ? 28.334 19.075 28.855 1.00 39.53 75 THR A N 1
ATOM 553 C CA . THR A 1 75 ? 28.660 19.050 30.292 1.00 39.53 75 THR A CA 1
ATOM 554 C C . THR A 1 75 ? 29.626 17.902 30.593 1.00 39.53 75 THR A C 1
ATOM 556 O O . THR A 1 75 ? 29.512 16.804 30.053 1.00 39.53 75 THR A O 1
ATOM 559 N N . ASP A 1 76 ? 30.631 18.217 31.409 1.00 35.84 76 ASP A N 1
ATOM 560 C CA . ASP A 1 76 ? 31.779 17.390 31.779 1.00 35.84 76 ASP A CA 1
ATOM 561 C C . ASP A 1 76 ? 31.506 16.437 32.967 1.00 35.84 76 ASP A C 1
ATOM 563 O O . ASP A 1 76 ? 30.853 16.827 33.933 1.00 35.84 76 ASP A O 1
ATOM 567 N N . LYS A 1 77 ? 32.215 15.287 32.939 1.00 34.00 77 LYS A N 1
ATOM 568 C CA . LYS A 1 77 ? 32.685 14.405 34.051 1.00 34.00 77 LYS A CA 1
ATOM 569 C C . LYS A 1 77 ? 31.696 13.467 34.791 1.00 34.00 77 LYS A C 1
ATOM 571 O O . LYS A 1 77 ? 30.522 13.784 34.905 1.00 34.00 77 LYS A O 1
ATOM 576 N N . PRO A 1 78 ? 32.198 12.413 35.496 1.00 44.38 78 PRO A N 1
ATOM 577 C CA . PRO A 1 78 ? 33.428 11.623 35.316 1.00 44.38 78 PRO A CA 1
ATOM 578 C C . PRO A 1 78 ? 33.190 10.088 35.274 1.00 44.38 78 PRO A C 1
ATOM 580 O O . PRO A 1 78 ? 32.084 9.583 35.425 1.00 44.38 78 PRO A O 1
ATOM 583 N N . ALA A 1 79 ? 34.294 9.368 35.058 1.00 37.91 79 ALA A N 1
ATOM 584 C CA . ALA A 1 79 ? 34.436 7.934 34.821 1.00 37.91 79 ALA A CA 1
ATOM 585 C C . ALA A 1 79 ? 33.894 6.989 35.911 1.00 37.91 79 ALA A C 1
ATOM 587 O O . ALA A 1 79 ? 34.212 7.140 37.090 1.00 37.91 79 ALA A O 1
ATOM 588 N N . VAL A 1 80 ? 33.223 5.919 35.466 1.00 40.81 80 VAL A N 1
ATOM 589 C CA . VAL A 1 80 ? 33.071 4.648 36.190 1.00 40.81 80 VAL A CA 1
ATOM 590 C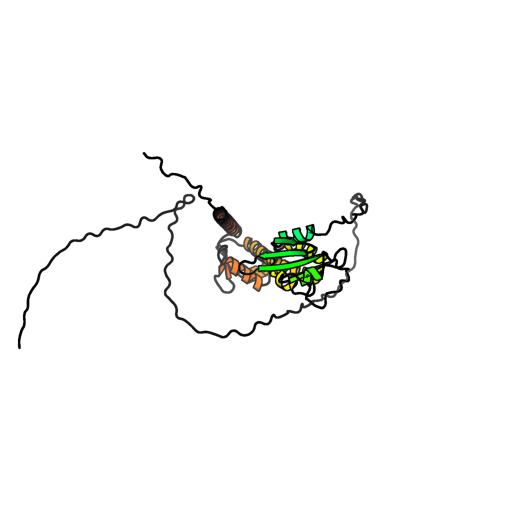 C . VAL A 1 80 ? 33.193 3.506 35.177 1.00 40.81 80 VAL A C 1
ATOM 592 O O . VAL A 1 80 ? 32.402 3.404 34.243 1.00 40.81 80 VAL A O 1
ATOM 595 N N . SER A 1 81 ? 34.205 2.658 35.357 1.00 45.81 81 SER A N 1
ATOM 596 C CA . SER A 1 81 ? 34.382 1.402 34.621 1.00 45.81 81 SER A CA 1
ATOM 597 C C . SER A 1 81 ? 33.469 0.311 35.183 1.00 45.81 81 SER A C 1
ATOM 599 O O . SER A 1 81 ? 33.421 0.147 36.403 1.00 45.81 81 SER A O 1
ATOM 601 N N . PRO A 1 82 ? 32.876 -0.531 34.322 1.00 45.62 82 PRO A N 1
ATOM 602 C CA . PRO A 1 82 ? 32.613 -1.913 34.700 1.00 45.62 82 PRO A CA 1
ATOM 603 C C . PRO A 1 82 ? 33.206 -2.920 33.699 1.00 45.62 82 PRO A C 1
ATOM 605 O O . PRO A 1 82 ? 32.890 -2.938 32.514 1.00 45.62 82 PRO A O 1
ATOM 608 N N . SER A 1 83 ? 34.088 -3.761 34.243 1.00 39.78 83 SER A N 1
ATOM 609 C CA . SER A 1 83 ? 34.189 -5.211 34.017 1.00 39.78 83 SER A CA 1
ATOM 610 C C . SER A 1 83 ? 33.890 -5.775 32.617 1.00 39.78 83 SER A C 1
ATOM 612 O O . SER A 1 83 ? 32.760 -6.115 32.281 1.00 39.78 83 SER A O 1
ATOM 614 N N . SER A 1 84 ? 34.984 -5.988 31.883 1.00 40.50 84 SER A N 1
ATOM 615 C CA . SER A 1 84 ? 35.366 -7.216 31.166 1.00 40.50 84 SER A CA 1
ATOM 616 C C . SER A 1 84 ? 34.313 -8.340 31.096 1.00 40.50 84 SER A C 1
ATOM 618 O O . SER A 1 84 ? 34.210 -9.175 31.994 1.00 40.50 84 SER A O 1
ATOM 620 N N . GLY A 1 85 ? 33.593 -8.393 29.973 1.00 32.66 85 GLY A N 1
ATOM 621 C CA . GLY A 1 85 ? 32.959 -9.597 29.440 1.00 32.66 85 GLY A CA 1
ATOM 622 C C . GLY A 1 85 ? 33.699 -10.005 28.168 1.00 32.66 85 GLY A C 1
ATOM 623 O O . GLY A 1 85 ? 33.568 -9.358 27.133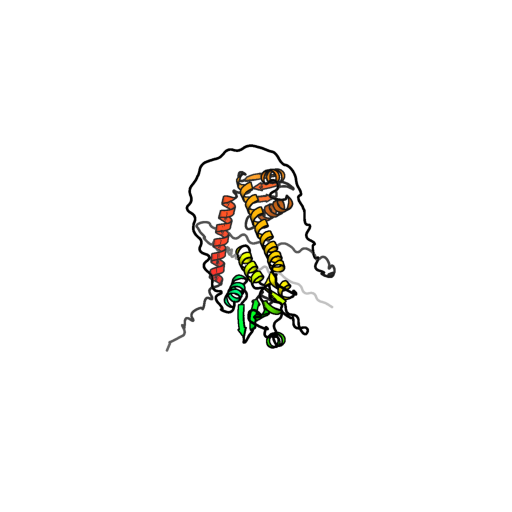 1.00 32.66 85 GLY A O 1
ATOM 624 N N . TYR A 1 86 ? 34.530 -11.039 28.265 1.00 38.94 86 TYR A N 1
ATOM 625 C CA . TYR A 1 86 ? 35.327 -11.575 27.164 1.00 38.94 86 TYR A CA 1
ATOM 626 C C . TYR A 1 86 ? 34.402 -12.305 26.174 1.00 38.94 86 TYR A C 1
ATOM 628 O O . TYR A 1 86 ? 33.925 -13.400 26.462 1.00 38.94 86 TYR A O 1
ATOM 636 N N . ILE A 1 87 ? 34.131 -11.699 25.017 1.00 45.41 87 ILE A N 1
ATOM 637 C CA . ILE A 1 87 ? 33.511 -12.363 23.860 1.00 45.41 87 ILE A CA 1
ATOM 638 C C . ILE A 1 87 ? 34.653 -12.663 22.879 1.00 45.41 87 ILE A C 1
ATOM 640 O O . ILE A 1 87 ? 35.368 -11.730 22.505 1.00 45.41 87 ILE A O 1
ATOM 644 N N . PRO A 1 88 ? 34.888 -13.924 22.472 1.00 49.75 88 PRO A N 1
ATOM 645 C CA . PRO A 1 88 ? 35.966 -14.233 21.540 1.00 49.75 88 PRO A CA 1
ATOM 646 C C . PRO A 1 88 ? 35.718 -13.559 20.178 1.00 49.75 88 PRO A C 1
ATOM 648 O O . PRO A 1 88 ? 34.569 -13.474 19.731 1.00 49.75 88 PRO A O 1
ATOM 651 N N . PRO A 1 89 ? 36.773 -13.094 19.485 1.00 41.84 89 PRO A N 1
ATOM 652 C CA . PRO A 1 89 ? 36.634 -12.509 18.163 1.00 41.84 89 PRO A CA 1
ATOM 653 C C . PRO A 1 89 ? 36.221 -13.591 17.162 1.00 41.84 89 PRO A C 1
ATOM 655 O O . PRO A 1 89 ? 36.964 -14.533 16.894 1.00 41.84 89 PRO A O 1
ATOM 658 N N . ILE A 1 90 ? 35.035 -13.440 16.572 1.00 43.12 90 ILE A N 1
ATOM 659 C CA . ILE A 1 90 ? 34.669 -14.170 15.359 1.00 43.12 90 ILE A CA 1
ATOM 660 C C . ILE A 1 90 ? 35.520 -13.574 14.239 1.00 43.12 90 ILE A C 1
ATOM 662 O O . ILE A 1 90 ? 35.210 -12.506 13.707 1.00 43.12 90 ILE A O 1
ATOM 666 N N . SER A 1 91 ? 36.614 -14.250 13.897 1.00 37.12 91 SER A N 1
ATOM 667 C CA . SER A 1 91 ? 37.379 -13.992 12.682 1.00 37.12 91 SER A CA 1
ATOM 668 C C . SER A 1 91 ? 36.466 -14.202 11.473 1.00 37.12 91 SER A C 1
ATOM 670 O O . SER A 1 91 ? 36.315 -15.314 10.974 1.00 37.12 91 SER A O 1
ATOM 672 N N . ARG A 1 92 ? 35.825 -13.130 10.997 1.00 39.81 92 ARG A N 1
ATOM 673 C CA . ARG A 1 92 ? 35.222 -13.109 9.664 1.00 39.81 92 ARG A CA 1
ATOM 674 C C . ARG A 1 92 ? 36.360 -12.967 8.666 1.00 39.81 92 ARG A C 1
ATOM 676 O O . ARG A 1 92 ? 36.832 -11.869 8.390 1.00 39.81 92 ARG A O 1
ATOM 683 N N . THR A 1 93 ? 36.817 -14.097 8.149 1.00 40.09 93 THR A N 1
ATOM 684 C CA . THR A 1 93 ? 37.508 -14.142 6.862 1.00 40.09 93 THR A CA 1
ATOM 685 C C . THR A 1 93 ? 36.647 -13.418 5.821 1.00 40.09 93 THR A C 1
ATOM 687 O O . THR A 1 93 ? 35.459 -13.743 5.718 1.00 40.09 93 THR A O 1
ATOM 690 N N . PRO A 1 94 ? 37.193 -12.464 5.046 1.00 40.84 94 PRO A N 1
ATOM 691 C CA . PRO A 1 94 ? 36.520 -11.958 3.862 1.00 40.84 94 PRO A CA 1
ATOM 692 C C . PRO A 1 94 ? 36.477 -13.101 2.847 1.00 40.84 94 PRO A C 1
ATOM 694 O O . PRO A 1 94 ? 37.427 -13.341 2.105 1.00 40.84 94 PRO A O 1
ATOM 697 N N . GLY A 1 95 ? 35.392 -13.872 2.876 1.00 33.44 95 GLY A N 1
ATOM 698 C CA . GLY A 1 95 ? 35.061 -14.775 1.790 1.00 33.44 95 GLY A CA 1
ATOM 699 C C . GLY A 1 95 ? 34.805 -13.913 0.568 1.00 33.44 95 GLY A C 1
ATOM 700 O O . GLY A 1 95 ? 33.837 -13.156 0.542 1.00 33.44 95 GLY A O 1
ATOM 701 N N . SER A 1 96 ? 35.702 -13.989 -0.411 1.00 43.59 96 SER A N 1
ATOM 702 C CA . SER A 1 96 ? 35.454 -13.473 -1.745 1.00 43.59 96 SER A CA 1
ATOM 703 C C . SER A 1 96 ? 34.209 -14.167 -2.295 1.00 43.59 96 SER A C 1
ATOM 705 O O . SER A 1 96 ? 34.252 -15.296 -2.782 1.00 43.59 96 SER A O 1
ATOM 707 N N . SER A 1 97 ? 33.066 -13.491 -2.214 1.00 38.06 97 SER A N 1
ATOM 708 C CA . SER A 1 97 ? 31.950 -13.781 -3.099 1.00 38.06 97 SER A CA 1
ATOM 709 C C . SER A 1 97 ? 32.420 -13.411 -4.498 1.00 38.06 97 SER A C 1
ATOM 711 O O . SER A 1 97 ? 32.440 -12.245 -4.891 1.00 38.06 97 SER A O 1
ATOM 713 N N . THR A 1 98 ? 32.886 -14.421 -5.220 1.00 38.00 98 THR A N 1
ATOM 714 C CA . THR A 1 98 ? 32.974 -14.389 -6.672 1.00 38.00 98 THR A CA 1
ATOM 715 C C . THR A 1 98 ? 31.610 -13.938 -7.204 1.00 38.00 98 THR A C 1
ATOM 717 O O . THR A 1 98 ? 30.594 -14.514 -6.806 1.00 38.00 98 THR A O 1
ATOM 720 N N . PRO A 1 99 ? 31.536 -12.888 -8.041 1.00 40.47 99 PRO A N 1
ATOM 721 C CA . PRO A 1 99 ? 30.273 -12.487 -8.637 1.00 40.47 99 PRO A CA 1
ATOM 722 C C . PRO A 1 99 ? 29.809 -13.631 -9.538 1.00 40.47 99 PRO A C 1
ATOM 724 O O . PRO A 1 99 ? 30.458 -13.971 -10.528 1.00 40.47 99 PRO A O 1
ATOM 727 N N . SER A 1 100 ? 28.711 -14.273 -9.143 1.00 37.56 100 SER A N 1
ATOM 728 C CA . SER A 1 100 ? 28.042 -15.289 -9.944 1.00 37.56 100 SER A CA 1
ATOM 729 C C . SER A 1 100 ? 27.509 -14.617 -11.206 1.00 37.56 100 SER A C 1
ATOM 731 O O . SER A 1 100 ? 26.472 -13.963 -11.182 1.00 37.56 100 SER A O 1
ATOM 733 N N . SER A 1 101 ? 28.258 -14.760 -12.297 1.00 43.53 101 SER A N 1
ATOM 734 C CA . SER A 1 101 ? 27.929 -14.271 -13.635 1.00 43.53 101 SER A CA 1
ATOM 735 C C . SER A 1 101 ? 26.816 -15.121 -14.256 1.00 43.53 101 SER A C 1
ATOM 737 O O . SER A 1 101 ? 27.052 -15.980 -15.104 1.00 43.53 101 SER A O 1
ATOM 739 N N . ALA A 1 102 ? 25.591 -14.901 -13.793 1.00 41.94 102 ALA A N 1
ATOM 740 C CA . ALA A 1 102 ? 24.376 -15.203 -14.534 1.00 41.94 102 ALA A CA 1
ATOM 741 C C . ALA A 1 102 ? 23.643 -13.869 -14.741 1.00 41.94 102 ALA A C 1
ATOM 743 O O . ALA A 1 102 ? 23.677 -13.033 -13.839 1.00 41.94 102 ALA A O 1
ATOM 744 N N . PRO A 1 103 ? 23.023 -13.621 -15.907 1.00 49.12 103 PRO A N 1
ATOM 745 C CA . PRO A 1 103 ? 22.257 -12.397 -16.111 1.00 49.12 103 PRO A CA 1
ATOM 746 C C . PRO A 1 103 ? 21.190 -12.288 -15.014 1.00 49.12 103 PRO A C 1
ATOM 748 O O . PRO A 1 103 ? 20.523 -13.282 -14.722 1.00 49.12 103 PRO A O 1
ATOM 751 N N . ASP A 1 104 ? 21.026 -11.094 -14.431 1.00 61.94 104 ASP A N 1
ATOM 752 C CA . ASP A 1 104 ? 20.092 -10.739 -13.339 1.00 61.94 104 ASP A CA 1
ATOM 753 C C . ASP A 1 104 ? 18.595 -10.901 -13.701 1.00 61.94 104 ASP A C 1
ATOM 755 O O . ASP A 1 104 ? 17.706 -10.219 -13.189 1.00 61.94 104 ASP A O 1
ATOM 759 N N . PHE A 1 105 ? 18.272 -11.835 -14.593 1.00 67.88 105 PHE A N 1
ATOM 760 C CA . PHE A 1 105 ? 16.925 -12.277 -14.918 1.00 67.88 105 PHE A CA 1
ATOM 761 C C . PHE A 1 105 ? 16.150 -12.692 -13.661 1.00 67.88 105 PHE A C 1
ATOM 763 O O . PHE A 1 105 ? 14.997 -12.303 -13.498 1.00 67.88 105 PHE A O 1
ATOM 770 N N . GLY A 1 106 ? 16.815 -13.364 -12.713 1.00 83.75 106 GLY A N 1
ATOM 771 C CA . GLY A 1 106 ? 16.208 -13.745 -11.436 1.00 83.75 106 GLY A CA 1
ATOM 772 C C . GLY A 1 106 ? 15.762 -12.553 -10.579 1.00 83.75 106 GLY A C 1
ATOM 773 O O . GLY A 1 106 ? 14.743 -12.644 -9.891 1.00 83.75 106 GLY A O 1
ATOM 774 N N . LEU A 1 107 ? 16.467 -11.415 -10.645 1.00 89.81 107 LEU A N 1
ATOM 775 C CA . LEU A 1 107 ? 16.061 -10.196 -9.943 1.00 89.81 107 LEU A CA 1
ATOM 776 C C . LEU A 1 107 ? 14.781 -9.622 -10.552 1.00 89.81 107 LEU A C 1
ATOM 778 O O . LEU A 1 107 ? 13.847 -9.296 -9.820 1.00 89.81 107 LEU A O 1
ATOM 782 N N . LEU A 1 108 ? 14.715 -9.539 -11.883 1.00 90.88 108 LEU A N 1
ATOM 783 C CA . LEU A 1 108 ? 13.563 -8.975 -12.582 1.00 90.88 108 LEU A CA 1
ATOM 784 C C . LEU A 1 108 ? 12.317 -9.861 -12.456 1.00 90.88 108 LEU A C 1
ATOM 786 O O . LEU A 1 108 ? 11.221 -9.346 -12.249 1.00 90.88 108 LEU A O 1
ATOM 790 N N . GLU A 1 109 ? 12.474 -11.185 -12.510 1.00 91.94 109 GLU A N 1
ATOM 791 C CA . GLU A 1 109 ? 11.384 -12.126 -12.235 1.00 91.94 109 GLU A CA 1
ATOM 792 C C . GLU A 1 109 ? 10.876 -12.006 -10.798 1.00 91.94 109 GLU A C 1
ATOM 794 O O . GLU A 1 109 ? 9.664 -11.976 -10.563 1.00 91.94 109 GLU A O 1
ATOM 799 N N . ARG A 1 110 ? 11.789 -11.898 -9.824 1.00 93.88 110 ARG A N 1
ATOM 800 C CA . ARG A 1 110 ? 11.426 -11.680 -8.421 1.00 93.88 110 ARG A CA 1
ATOM 801 C C . ARG A 1 110 ? 10.695 -10.351 -8.248 1.00 93.88 110 ARG A C 1
ATOM 803 O O . ARG A 1 110 ? 9.642 -10.335 -7.614 1.00 93.88 110 ARG A O 1
ATOM 810 N N . PHE A 1 111 ? 11.220 -9.271 -8.821 1.00 94.38 111 PHE A N 1
ATOM 811 C CA . PHE A 1 111 ? 10.598 -7.947 -8.829 1.00 94.38 111 PHE A CA 1
ATOM 812 C C . PHE A 1 111 ? 9.184 -8.006 -9.397 1.00 94.38 111 PHE A C 1
ATOM 814 O O . PHE A 1 111 ? 8.224 -7.620 -8.733 1.00 94.38 111 PHE A O 1
ATOM 821 N N . ALA A 1 112 ? 9.036 -8.582 -10.586 1.00 94.69 112 ALA A N 1
ATOM 822 C CA . ALA A 1 112 ? 7.751 -8.722 -11.239 1.00 94.69 112 ALA A CA 1
ATOM 823 C C . ALA A 1 112 ? 6.758 -9.522 -10.393 1.00 94.69 112 ALA A C 1
ATOM 825 O O . ALA A 1 112 ? 5.628 -9.086 -10.197 1.00 94.69 112 ALA A O 1
ATOM 826 N N . LYS A 1 113 ? 7.189 -10.653 -9.827 1.00 94.06 113 LYS A N 1
ATOM 827 C CA . LYS A 1 113 ? 6.344 -11.495 -8.978 1.00 94.06 113 LYS A CA 1
ATOM 828 C C . LYS A 1 113 ? 5.881 -10.773 -7.713 1.00 94.06 113 LYS A C 1
ATOM 830 O O . LYS A 1 113 ? 4.712 -10.892 -7.358 1.00 94.06 113 LYS A O 1
ATOM 835 N N . VAL A 1 114 ? 6.780 -10.064 -7.028 1.00 95.00 114 VAL A N 1
ATOM 836 C CA . VAL A 1 114 ? 6.460 -9.351 -5.780 1.00 95.00 114 VAL A CA 1
ATOM 837 C C . VAL A 1 114 ? 5.492 -8.201 -6.049 1.00 95.00 114 VAL A C 1
ATOM 839 O O . VAL A 1 114 ? 4.525 -8.047 -5.311 1.00 95.00 114 VAL A O 1
ATOM 842 N N . LEU A 1 115 ? 5.710 -7.445 -7.127 1.00 94.19 115 LEU A N 1
ATOM 843 C CA . LEU A 1 115 ? 4.877 -6.292 -7.467 1.00 94.19 115 LEU A CA 1
ATOM 844 C C . LEU A 1 115 ? 3.645 -6.659 -8.310 1.00 94.19 115 LEU A C 1
ATOM 846 O O . LEU A 1 115 ? 2.826 -5.795 -8.590 1.00 94.19 115 LEU A O 1
ATOM 850 N N . GLY A 1 116 ? 3.474 -7.918 -8.720 1.00 94.75 116 GLY A N 1
ATOM 851 C CA . GLY A 1 116 ? 2.289 -8.376 -9.453 1.00 94.75 116 GLY A CA 1
ATOM 852 C C . GLY A 1 116 ? 2.297 -8.113 -10.966 1.00 94.75 116 GLY A C 1
ATOM 853 O O . GLY A 1 116 ? 1.231 -8.064 -11.579 1.00 94.75 116 GLY A O 1
ATOM 854 N N . TYR A 1 117 ? 3.469 -7.963 -11.583 1.00 96.81 117 TYR A N 1
ATOM 855 C CA . TYR A 1 117 ? 3.621 -8.010 -13.040 1.00 96.81 117 TYR A CA 1
ATOM 856 C C . TYR A 1 117 ? 3.656 -9.456 -13.548 1.00 96.81 117 TYR A C 1
ATOM 858 O O . TYR A 1 117 ? 4.168 -10.359 -12.883 1.00 96.81 117 TYR A O 1
ATOM 866 N N . THR A 1 118 ? 3.194 -9.668 -14.778 1.00 95.69 118 THR A N 1
ATOM 867 C CA . THR A 1 118 ? 3.496 -10.888 -15.537 1.00 95.69 118 THR A CA 1
ATOM 868 C C . THR A 1 118 ? 4.737 -10.671 -16.395 1.00 95.69 118 THR A C 1
ATOM 870 O O . THR A 1 118 ? 4.840 -9.651 -17.077 1.00 95.69 118 THR A O 1
ATOM 873 N N . VAL A 1 119 ? 5.667 -11.627 -16.364 1.00 95.12 119 VAL A N 1
ATOM 874 C CA . VAL A 1 119 ? 6.923 -11.574 -17.125 1.00 95.12 119 VAL A CA 1
ATOM 875 C C . VAL A 1 119 ? 6.814 -12.453 -18.354 1.00 95.12 119 VAL A C 1
ATOM 877 O O . VAL A 1 119 ? 6.454 -13.620 -18.244 1.00 95.12 119 VAL A O 1
ATOM 880 N N . ASN A 1 120 ? 7.177 -11.902 -19.508 1.00 93.25 120 ASN A N 1
ATOM 881 C CA . ASN A 1 120 ? 7.373 -12.654 -20.741 1.00 93.25 120 ASN A CA 1
ATOM 882 C C . ASN A 1 120 ? 8.722 -12.263 -21.346 1.00 93.25 120 ASN A C 1
ATOM 884 O O . ASN A 1 120 ? 9.038 -11.080 -21.409 1.00 93.25 120 ASN A O 1
ATOM 888 N N . SER A 1 121 ? 9.505 -13.217 -21.835 1.00 90.81 121 SER A N 1
ATOM 889 C CA . SER A 1 121 ? 10.739 -12.936 -22.576 1.00 90.81 121 SER A CA 1
ATOM 890 C C . SER A 1 121 ? 10.531 -13.189 -24.068 1.00 90.81 121 SER A C 1
ATOM 892 O O . SER A 1 121 ? 9.813 -14.105 -24.467 1.00 90.81 121 SER A O 1
ATOM 894 N N . SER A 1 122 ? 11.125 -12.349 -24.914 1.00 88.81 122 SER A N 1
ATOM 895 C CA . SER A 1 122 ? 11.128 -12.546 -26.364 1.00 88.81 122 SER A CA 1
ATOM 896 C C . SER A 1 122 ? 12.392 -11.940 -26.957 1.00 88.81 122 SER A C 1
ATOM 898 O O . SER A 1 122 ? 12.573 -10.722 -26.947 1.00 88.81 122 SER A O 1
ATOM 900 N N . GLY A 1 123 ? 13.257 -12.798 -27.499 1.00 86.50 123 GLY A N 1
ATOM 901 C CA . GLY A 1 123 ? 14.569 -12.395 -28.000 1.00 86.50 123 GLY A CA 1
ATOM 902 C C . GLY A 1 123 ? 15.449 -11.836 -26.881 1.00 86.50 123 GLY A C 1
ATOM 903 O O . GLY A 1 123 ? 15.594 -12.458 -25.832 1.00 86.50 123 GLY A O 1
ATOM 904 N N . SER A 1 124 ? 16.014 -10.653 -27.114 1.00 87.88 124 SER A N 1
ATOM 905 C CA . SER A 1 124 ? 16.862 -9.900 -26.179 1.00 87.88 124 SER A CA 1
ATOM 906 C C . SER A 1 124 ? 16.075 -9.085 -25.141 1.00 87.88 124 SER A C 1
ATOM 908 O O . SER A 1 124 ? 16.680 -8.486 -24.249 1.00 87.88 124 SER A O 1
ATOM 910 N N . LEU A 1 125 ? 14.739 -9.050 -25.241 1.00 93.56 125 LEU A N 1
ATOM 911 C CA . LEU A 1 125 ? 13.877 -8.217 -24.407 1.00 93.56 125 LEU A CA 1
ATOM 912 C C . LEU A 1 125 ? 13.080 -9.031 -23.390 1.00 93.56 125 LEU A C 1
ATOM 914 O O . LEU A 1 125 ? 12.588 -10.130 -23.665 1.00 93.56 125 LEU A O 1
ATOM 918 N N . VAL A 1 126 ? 12.863 -8.414 -22.234 1.00 94.62 126 VAL A N 1
ATOM 919 C CA . VAL A 1 126 ? 11.901 -8.856 -21.229 1.00 94.62 126 VAL A CA 1
ATOM 920 C C . VAL A 1 126 ? 10.745 -7.881 -21.183 1.00 94.62 126 VAL A C 1
ATOM 922 O O . VAL A 1 126 ? 10.921 -6.670 -21.221 1.00 94.62 126 VAL A O 1
ATOM 925 N N . PHE A 1 127 ? 9.541 -8.417 -21.098 1.00 96.19 127 PHE A N 1
ATOM 926 C CA . PHE A 1 127 ? 8.317 -7.655 -21.026 1.00 96.19 127 PHE A CA 1
ATOM 927 C C . PHE A 1 127 ? 7.678 -7.833 -19.661 1.00 96.19 127 PHE A C 1
ATOM 929 O O . PHE A 1 127 ? 7.360 -8.954 -19.263 1.00 96.19 127 PHE A O 1
ATOM 936 N N . LEU A 1 128 ? 7.456 -6.713 -18.981 1.00 97.44 128 LEU A N 1
ATOM 937 C CA . LEU A 1 128 ? 6.626 -6.642 -17.789 1.00 97.44 128 LEU A CA 1
ATOM 938 C C . LEU A 1 128 ? 5.240 -6.166 -18.203 1.00 97.44 128 LEU A C 1
ATOM 940 O O . LEU A 1 128 ? 5.096 -5.082 -18.765 1.00 97.44 128 LEU A O 1
ATOM 944 N N . GLU A 1 129 ? 4.219 -6.962 -17.933 1.00 97.25 129 GLU A N 1
ATOM 945 C CA . GLU A 1 129 ? 2.834 -6.597 -18.209 1.00 97.25 129 GLU A CA 1
ATOM 946 C C . GLU A 1 129 ? 2.078 -6.408 -16.892 1.00 97.25 129 GLU A C 1
ATOM 948 O O . GLU A 1 129 ? 2.057 -7.284 -16.024 1.00 97.25 129 GLU A O 1
ATOM 953 N N . ALA A 1 130 ? 1.469 -5.233 -16.744 1.00 97.62 130 ALA A N 1
ATOM 954 C CA . ALA A 1 130 ? 0.635 -4.870 -15.612 1.00 97.62 130 ALA A CA 1
ATOM 955 C C . ALA A 1 130 ? -0.841 -4.956 -16.008 1.00 97.62 130 ALA A C 1
ATOM 957 O O . ALA A 1 130 ? -1.292 -4.234 -16.900 1.00 97.62 130 ALA A O 1
ATOM 958 N N . LYS A 1 131 ? -1.615 -5.798 -15.315 1.00 95.56 131 LYS A N 1
ATOM 959 C CA . LYS A 1 131 ? -3.069 -5.926 -15.505 1.00 95.56 131 LYS A CA 1
ATOM 960 C C . LYS A 1 131 ? -3.805 -5.226 -14.366 1.00 95.56 131 LYS A C 1
ATOM 962 O O . LYS A 1 131 ? -3.980 -5.792 -13.293 1.00 95.56 131 LYS A O 1
ATOM 967 N N . LEU A 1 132 ? -4.262 -4.000 -14.614 1.00 93.06 132 LEU A N 1
ATOM 968 C CA . LEU A 1 132 ? -4.931 -3.123 -13.641 1.00 93.06 132 LEU A CA 1
ATOM 969 C C . LEU A 1 132 ? -6.461 -3.085 -13.858 1.00 93.06 132 LEU A C 1
ATOM 971 O O . LEU A 1 132 ? -7.122 -2.068 -13.645 1.00 93.06 132 LEU A O 1
ATOM 975 N N . GLY A 1 133 ? -7.043 -4.188 -14.338 1.00 90.94 133 GLY A N 1
ATOM 976 C CA . GLY A 1 133 ? -8.470 -4.295 -14.655 1.00 90.94 133 GLY A CA 1
ATOM 977 C C . GLY A 1 133 ? -8.805 -3.735 -16.038 1.00 90.94 133 GLY A C 1
ATOM 978 O O . GLY A 1 133 ? -8.483 -4.352 -17.047 1.00 90.94 133 GLY A O 1
ATOM 979 N N . ARG A 1 134 ? -9.474 -2.574 -16.099 1.00 92.69 134 ARG A N 1
ATOM 980 C CA . ARG A 1 134 ? -9.833 -1.915 -17.378 1.00 92.69 134 ARG A CA 1
ATOM 981 C C . ARG A 1 134 ? -8.636 -1.285 -18.084 1.00 92.69 134 ARG A C 1
ATOM 983 O O . ARG A 1 134 ? -8.747 -0.899 -19.242 1.00 92.69 134 ARG A O 1
ATOM 990 N N . GLN A 1 135 ? -7.537 -1.117 -17.360 1.00 93.44 135 GLN A N 1
ATOM 991 C CA . GLN A 1 135 ? -6.292 -0.590 -17.883 1.00 93.44 135 GLN A CA 1
ATOM 992 C C . GLN A 1 135 ? -5.221 -1.666 -17.785 1.00 93.44 135 GLN A C 1
ATOM 994 O O . GLN A 1 135 ? -5.162 -2.421 -16.814 1.00 93.44 135 GLN A O 1
ATOM 999 N N . SER A 1 136 ? -4.346 -1.692 -18.772 1.00 95.69 136 SER A N 1
ATOM 1000 C CA . SER A 1 136 ? -3.105 -2.448 -18.740 1.00 95.69 136 SER A CA 1
ATOM 1001 C C . SER A 1 136 ? -2.000 -1.586 -19.319 1.00 95.69 136 SER A C 1
ATOM 1003 O O . SER A 1 136 ? -2.278 -0.613 -20.023 1.00 95.69 136 SER A O 1
ATOM 1005 N N . TYR A 1 137 ? -0.761 -1.925 -18.998 1.00 97.25 137 TYR A N 1
ATOM 1006 C CA . TYR A 1 137 ? 0.381 -1.394 -19.722 1.00 97.25 137 TYR A CA 1
ATOM 1007 C C . TYR A 1 137 ? 1.501 -2.428 -19.771 1.00 97.25 137 TYR A C 1
ATOM 1009 O O . TYR A 1 137 ? 1.586 -3.319 -18.918 1.00 97.25 137 TYR A O 1
ATOM 1017 N N . ARG A 1 138 ? 2.359 -2.299 -20.777 1.00 97.62 138 ARG A N 1
ATOM 1018 C CA . ARG A 1 138 ? 3.498 -3.170 -21.034 1.00 97.62 138 ARG A CA 1
ATOM 1019 C C . ARG A 1 138 ? 4.784 -2.353 -21.038 1.00 97.62 138 ARG A C 1
ATOM 1021 O O . ARG A 1 138 ? 4.871 -1.316 -21.690 1.00 97.62 138 ARG A O 1
ATOM 1028 N N . VAL A 1 139 ? 5.792 -2.844 -20.329 1.00 97.69 139 VAL A N 1
ATOM 1029 C CA . VAL A 1 139 ? 7.149 -2.291 -20.314 1.00 97.69 139 VAL A CA 1
ATOM 1030 C C . VAL A 1 139 ? 8.055 -3.267 -21.044 1.00 97.69 139 VAL A C 1
ATOM 1032 O O . VAL A 1 139 ? 8.141 -4.425 -20.644 1.00 97.69 139 VAL A O 1
ATOM 1035 N N . ALA A 1 140 ? 8.716 -2.820 -22.107 1.00 97.00 140 ALA A N 1
ATOM 1036 C CA . ALA A 1 140 ? 9.807 -3.556 -22.731 1.00 97.00 140 ALA A CA 1
ATOM 1037 C C . ALA A 1 140 ? 11.126 -3.161 -22.068 1.00 97.00 140 ALA A C 1
ATOM 1039 O O . ALA A 1 140 ? 11.434 -1.975 -21.967 1.00 97.00 140 ALA A O 1
ATOM 1040 N N . LEU A 1 141 ? 11.900 -4.144 -21.629 1.00 95.44 141 LEU A N 1
ATOM 1041 C CA . LEU A 1 141 ? 13.134 -3.956 -20.889 1.00 95.44 141 LEU A CA 1
ATOM 1042 C C . LEU A 1 141 ? 14.270 -4.711 -21.579 1.00 95.44 141 LEU A C 1
ATOM 1044 O O . LEU A 1 141 ? 14.172 -5.918 -21.798 1.00 95.44 141 LEU A O 1
ATOM 1048 N N . ALA A 1 142 ? 15.346 -3.999 -21.912 1.00 93.62 142 ALA A N 1
ATOM 1049 C CA . ALA A 1 142 ? 16.592 -4.600 -22.384 1.00 93.62 142 ALA A CA 1
ATOM 1050 C C . ALA A 1 142 ? 17.648 -4.616 -21.271 1.00 93.62 142 ALA A C 1
ATOM 1052 O O . ALA A 1 142 ? 17.682 -3.729 -20.415 1.00 93.62 142 ALA A O 1
ATOM 1053 N N . TYR A 1 143 ? 18.536 -5.606 -21.295 1.00 88.94 143 TYR A N 1
ATOM 1054 C CA . TYR A 1 143 ? 19.664 -5.683 -20.367 1.00 88.94 143 TYR A CA 1
ATOM 1055 C C . TYR A 1 143 ? 20.872 -4.934 -20.934 1.00 88.94 143 TYR A C 1
ATOM 1057 O O . TYR A 1 143 ? 21.411 -5.319 -21.966 1.00 88.94 143 TYR A O 1
ATOM 1065 N N . GLY A 1 144 ? 21.320 -3.893 -20.235 1.00 80.25 144 GLY A N 1
ATOM 1066 C CA . GLY A 1 144 ? 22.558 -3.159 -20.518 1.00 80.25 144 GLY A CA 1
ATOM 1067 C C . GLY A 1 144 ? 23.698 -3.498 -19.551 1.00 80.25 144 GLY A C 1
ATOM 1068 O O . GLY A 1 144 ? 24.616 -2.704 -19.392 1.00 80.25 144 GLY A O 1
ATOM 1069 N N . LEU A 1 145 ? 23.628 -4.641 -18.854 1.00 77.00 145 LEU A N 1
ATOM 1070 C CA . LEU A 1 145 ? 24.574 -5.007 -17.785 1.00 77.00 145 LEU A CA 1
ATOM 1071 C C . LEU A 1 145 ? 25.928 -5.521 -18.293 1.00 77.00 145 LEU A C 1
ATOM 1073 O O . LEU A 1 145 ? 26.926 -5.410 -17.589 1.00 77.00 145 LEU A O 1
ATOM 1077 N N . GLN A 1 146 ? 25.964 -6.117 -19.487 1.00 74.06 146 GLN A N 1
ATOM 1078 C CA . GLN A 1 146 ? 27.157 -6.780 -20.041 1.00 74.06 146 GLN A CA 1
ATOM 1079 C C . GLN A 1 146 ? 27.564 -6.235 -21.420 1.00 74.06 146 GLN A C 1
ATOM 1081 O O . GLN A 1 146 ? 28.443 -6.792 -22.074 1.00 74.06 146 GLN A O 1
ATOM 1086 N N . GLY A 1 147 ? 26.932 -5.154 -21.881 1.00 77.50 147 GLY A N 1
ATOM 1087 C CA . GLY A 1 147 ? 27.185 -4.579 -23.198 1.00 77.50 147 GLY A CA 1
ATOM 1088 C C . GLY A 1 147 ? 26.134 -3.555 -23.605 1.00 77.50 147 GLY A C 1
ATOM 1089 O O . GLY A 1 147 ? 25.252 -3.203 -22.820 1.00 77.50 147 GLY A O 1
ATOM 1090 N N . ALA A 1 148 ? 26.237 -3.084 -24.849 1.00 82.75 148 ALA A N 1
ATOM 1091 C CA . ALA A 1 148 ? 25.241 -2.189 -25.421 1.00 82.75 148 ALA A CA 1
ATOM 1092 C C . ALA A 1 148 ? 23.877 -2.903 -25.470 1.00 82.75 148 ALA A C 1
ATOM 1094 O O . ALA A 1 148 ? 23.800 -4.017 -25.997 1.00 82.75 148 ALA A O 1
ATOM 1095 N N . PRO A 1 149 ? 22.811 -2.299 -24.921 1.00 88.38 149 PRO A N 1
ATOM 1096 C CA . PRO A 1 149 ? 21.486 -2.890 -24.986 1.00 88.38 149 PRO A CA 1
ATOM 1097 C C . PRO A 1 149 ? 20.990 -2.898 -26.436 1.00 88.38 149 PRO A C 1
ATOM 1099 O O . PRO A 1 149 ? 21.413 -2.097 -27.271 1.00 88.38 149 PRO A O 1
ATOM 1102 N N . ASP A 1 150 ? 20.066 -3.807 -26.725 1.00 89.94 150 ASP A N 1
ATOM 1103 C CA . ASP A 1 150 ? 19.476 -3.958 -28.053 1.00 89.94 150 ASP A CA 1
ATOM 1104 C C . ASP A 1 150 ? 18.481 -2.820 -28.345 1.00 89.94 150 ASP A C 1
ATOM 1106 O O . ASP A 1 150 ? 17.267 -2.927 -28.140 1.00 89.94 150 ASP A O 1
ATOM 1110 N N . TRP A 1 151 ? 19.029 -1.681 -28.772 1.00 91.62 151 TRP A N 1
ATOM 1111 C CA . TRP A 1 151 ? 18.265 -0.477 -29.082 1.00 91.62 151 TRP A CA 1
ATOM 1112 C C . TRP A 1 151 ? 17.288 -0.682 -30.236 1.00 91.62 151 TRP A C 1
ATOM 1114 O O . TRP A 1 151 ? 16.184 -0.147 -30.195 1.00 91.62 151 TRP A O 1
ATOM 1124 N N . GLU A 1 152 ? 17.672 -1.469 -31.240 1.00 91.44 152 GLU A N 1
ATOM 1125 C CA . GLU A 1 152 ? 16.836 -1.739 -32.408 1.00 91.44 152 GLU A CA 1
ATOM 1126 C C . GLU A 1 152 ? 15.619 -2.589 -32.026 1.00 91.44 152 GLU A C 1
ATOM 1128 O O . GLU A 1 152 ? 14.494 -2.288 -32.440 1.00 91.44 152 GLU A O 1
ATOM 1133 N N . ALA A 1 153 ? 15.809 -3.606 -31.178 1.00 92.06 153 ALA A N 1
ATOM 1134 C CA . ALA A 1 153 ? 14.692 -4.362 -30.630 1.00 92.06 153 ALA A CA 1
ATOM 1135 C C . ALA A 1 153 ? 13.771 -3.472 -29.784 1.00 92.06 153 ALA A C 1
ATOM 1137 O O . ALA A 1 153 ? 12.552 -3.576 -29.927 1.00 92.06 153 ALA A O 1
ATOM 1138 N N . LEU A 1 154 ? 14.326 -2.585 -28.943 1.00 93.50 154 LEU A N 1
ATOM 1139 C CA . LEU A 1 154 ? 13.550 -1.633 -28.135 1.00 93.50 154 LEU A CA 1
ATOM 1140 C C . LEU A 1 154 ? 12.795 -0.591 -28.974 1.00 93.50 154 LEU A C 1
ATOM 1142 O O . LEU A 1 154 ? 11.709 -0.162 -28.587 1.00 93.50 154 LEU A O 1
ATOM 1146 N N . GLU A 1 155 ? 13.328 -0.165 -30.111 1.00 93.56 155 GLU A N 1
ATOM 1147 C CA . GLU A 1 155 ? 12.638 0.783 -30.988 1.00 93.56 155 GLU A CA 1
ATOM 1148 C C . GLU A 1 155 ? 11.408 0.137 -31.640 1.00 93.56 155 GLU A C 1
ATOM 1150 O O . GLU A 1 155 ? 10.328 0.728 -31.661 1.00 93.56 155 GLU A O 1
ATOM 1155 N N . ARG A 1 156 ? 11.547 -1.115 -32.097 1.00 93.19 156 ARG A N 1
ATOM 1156 C CA . ARG A 1 156 ? 10.513 -1.857 -32.842 1.00 93.19 156 ARG A CA 1
ATOM 1157 C C . ARG A 1 156 ? 9.372 -2.414 -31.988 1.00 93.19 156 ARG A C 1
ATOM 1159 O O . ARG A 1 156 ? 8.383 -2.890 -32.538 1.00 93.19 156 ARG A O 1
ATOM 1166 N N . THR A 1 157 ? 9.496 -2.407 -30.664 1.00 93.88 157 THR A N 1
ATOM 1167 C CA . THR A 1 157 ? 8.442 -2.911 -29.769 1.00 93.88 157 THR A CA 1
ATOM 1168 C C . THR A 1 157 ? 7.245 -1.961 -29.709 1.00 93.88 157 THR A C 1
ATOM 1170 O O . THR A 1 157 ? 7.405 -0.744 -29.666 1.00 93.88 157 THR A O 1
ATOM 1173 N N . GLU A 1 158 ? 6.044 -2.536 -29.608 1.00 93.06 158 GLU A N 1
ATOM 1174 C CA . GLU A 1 158 ? 4.773 -1.825 -29.393 1.00 93.06 158 GLU A CA 1
ATOM 1175 C C . GLU A 1 158 ? 4.426 -1.625 -27.90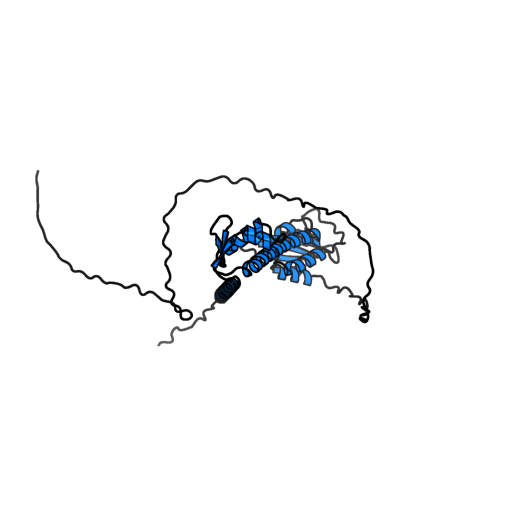2 1.00 93.06 158 GLU A C 1
ATOM 1177 O O . GLU A 1 158 ? 3.287 -1.330 -27.553 1.00 93.06 158 GLU A O 1
ATOM 1182 N N . ALA A 1 159 ? 5.382 -1.823 -26.991 1.00 95.06 159 ALA A N 1
ATOM 1183 C CA . ALA A 1 159 ? 5.178 -1.598 -25.560 1.00 95.06 159 ALA A CA 1
ATOM 1184 C C . ALA A 1 159 ? 4.908 -0.117 -25.234 1.00 95.06 159 ALA A C 1
ATOM 1186 O O . ALA A 1 159 ? 5.505 0.782 -25.832 1.00 95.06 159 ALA A O 1
ATOM 1187 N N . ASP A 1 160 ? 4.059 0.123 -24.228 1.00 96.50 160 ASP A N 1
ATOM 1188 C CA . ASP A 1 160 ? 3.724 1.466 -23.738 1.00 96.50 160 ASP A CA 1
ATOM 1189 C C . ASP A 1 160 ? 4.958 2.201 -23.201 1.00 96.50 160 ASP A C 1
ATOM 1191 O O . ASP A 1 160 ? 5.110 3.408 -23.391 1.00 96.50 160 ASP A O 1
ATOM 1195 N N . PHE A 1 161 ? 5.853 1.458 -22.545 1.00 97.25 161 PHE A N 1
ATOM 1196 C CA . PHE A 1 161 ? 7.090 1.978 -21.974 1.00 97.25 161 PHE A CA 1
ATOM 1197 C C . PHE A 1 161 ? 8.298 1.155 -22.416 1.00 97.25 161 PHE A C 1
ATOM 1199 O O . PHE A 1 161 ? 8.204 -0.048 -22.674 1.00 97.25 161 PHE A O 1
ATOM 1206 N N . ARG A 1 162 ? 9.454 1.816 -22.474 1.00 96.25 162 ARG A N 1
ATOM 1207 C CA . ARG A 1 162 ? 10.741 1.223 -22.847 1.00 96.25 162 ARG A CA 1
ATOM 1208 C C . ARG A 1 162 ? 11.758 1.546 -21.766 1.00 96.25 162 ARG A C 1
ATOM 1210 O O . ARG A 1 162 ? 11.881 2.703 -21.368 1.00 96.25 162 ARG A O 1
ATOM 1217 N N . ALA A 1 163 ? 12.486 0.538 -21.317 1.00 95.94 163 ALA A N 1
ATOM 1218 C CA . ALA A 1 163 ? 13.466 0.664 -20.257 1.00 95.94 163 ALA A CA 1
ATOM 1219 C C . ALA A 1 163 ? 14.742 -0.119 -20.574 1.00 95.94 163 ALA A C 1
ATOM 1221 O O . ALA A 1 163 ? 14.728 -1.093 -21.328 1.00 95.94 163 ALA A O 1
ATOM 1222 N N . VAL A 1 164 ? 15.849 0.292 -19.963 1.00 94.56 164 VAL A N 1
ATOM 1223 C CA . VAL A 1 164 ? 17.088 -0.490 -19.950 1.00 94.56 164 VAL A CA 1
ATOM 1224 C C . VAL A 1 164 ? 17.531 -0.678 -18.514 1.00 94.56 164 VAL A C 1
ATOM 1226 O O . VAL A 1 164 ? 17.645 0.297 -17.772 1.00 94.56 164 VAL A O 1
ATOM 1229 N N . LEU A 1 165 ? 17.805 -1.928 -18.148 1.00 93.69 165 LEU A N 1
ATOM 1230 C CA . LEU A 1 165 ? 18.397 -2.274 -16.866 1.00 93.69 165 LEU A CA 1
ATOM 1231 C C . LEU A 1 165 ? 19.918 -2.160 -16.942 1.00 93.69 165 LEU A C 1
ATOM 1233 O O . LEU A 1 165 ? 20.557 -2.837 -17.749 1.00 93.69 165 LEU A O 1
ATOM 1237 N N . VAL A 1 166 ? 20.487 -1.318 -16.090 1.00 93.00 166 VAL A N 1
ATOM 1238 C CA . VAL A 1 166 ? 21.926 -1.055 -15.990 1.00 93.00 166 VAL A CA 1
ATOM 1239 C C . VAL A 1 166 ? 22.372 -1.033 -14.533 1.00 93.00 166 VAL A C 1
ATOM 1241 O O . VAL A 1 166 ? 21.544 -1.039 -13.627 1.00 93.00 166 VAL A O 1
ATOM 1244 N N . ARG A 1 167 ? 23.680 -0.958 -14.296 1.00 90.44 167 ARG A N 1
ATOM 1245 C CA . ARG A 1 167 ? 24.214 -0.641 -12.968 1.00 90.44 167 ARG A CA 1
ATOM 1246 C C . ARG A 1 167 ? 24.308 0.867 -12.765 1.00 90.44 167 ARG A C 1
ATOM 1248 O O . ARG A 1 167 ? 24.313 1.640 -13.733 1.00 90.44 167 ARG A O 1
ATOM 1255 N N . GLU A 1 168 ? 24.377 1.301 -11.513 1.00 84.50 168 GLU A N 1
ATOM 1256 C CA . GLU A 1 168 ? 24.436 2.724 -11.167 1.00 84.50 168 GLU A CA 1
ATOM 1257 C C . GLU A 1 168 ? 25.647 3.456 -11.778 1.00 84.50 168 GLU A C 1
ATOM 1259 O O . GLU A 1 168 ? 25.507 4.590 -12.238 1.00 84.50 168 GLU A O 1
ATOM 1264 N N . ASP A 1 169 ? 26.791 2.783 -11.878 1.00 82.88 169 ASP A N 1
ATOM 1265 C CA . ASP A 1 169 ? 28.053 3.295 -12.432 1.00 82.88 169 ASP A CA 1
ATOM 1266 C C . ASP A 1 169 ? 28.134 3.257 -13.969 1.00 82.88 169 ASP A C 1
ATOM 1268 O O . ASP A 1 169 ? 29.088 3.757 -14.570 1.00 82.88 169 ASP A O 1
ATOM 1272 N N . SER A 1 170 ? 27.134 2.673 -14.627 1.00 80.62 170 SER A N 1
ATOM 1273 C CA . SER A 1 170 ? 27.160 2.463 -16.069 1.00 80.62 170 SER A CA 1
ATOM 1274 C C . SER A 1 170 ? 26.841 3.754 -16.823 1.00 80.62 170 SER A C 1
ATOM 1276 O O . SER A 1 170 ? 25.710 4.252 -16.797 1.00 80.62 170 SER A O 1
ATOM 1278 N N . ALA A 1 171 ? 27.834 4.266 -17.553 1.00 74.56 171 ALA A N 1
ATOM 1279 C CA . ALA A 1 171 ? 27.661 5.343 -18.519 1.00 74.56 171 ALA A CA 1
ATOM 1280 C C . ALA A 1 171 ? 26.939 4.806 -19.766 1.00 74.56 171 ALA A C 1
ATOM 1282 O O . ALA A 1 171 ? 27.559 4.270 -20.682 1.00 74.56 171 ALA A O 1
ATOM 1283 N N . LEU A 1 172 ? 25.609 4.910 -19.776 1.00 79.88 172 LEU A N 1
ATOM 1284 C CA . LEU A 1 172 ? 24.778 4.488 -20.901 1.00 79.88 172 LEU A CA 1
ATOM 1285 C C . LEU A 1 172 ? 24.455 5.682 -21.808 1.00 79.88 172 LEU A C 1
ATOM 1287 O O . LEU A 1 172 ? 23.754 6.615 -21.402 1.00 79.88 172 LEU A O 1
ATOM 1291 N N . GLU A 1 173 ? 24.914 5.634 -23.056 1.00 79.12 173 GLU A N 1
ATOM 1292 C CA . GLU A 1 173 ? 24.468 6.576 -24.081 1.00 79.12 173 GLU A CA 1
ATOM 1293 C C . GLU A 1 173 ? 23.029 6.256 -24.488 1.00 79.12 173 GLU A C 1
ATOM 1295 O O . GLU A 1 173 ? 22.724 5.148 -24.924 1.00 79.12 173 GLU A O 1
ATOM 1300 N N . HIS A 1 174 ? 22.132 7.226 -24.318 1.00 81.31 174 HIS A N 1
ATOM 1301 C CA . HIS A 1 174 ? 20.717 7.034 -24.613 1.00 81.31 174 HIS A CA 1
ATOM 1302 C C . HIS A 1 174 ? 20.430 7.252 -26.106 1.00 81.31 174 HIS A C 1
ATOM 1304 O O . HIS A 1 174 ? 21.005 8.162 -26.718 1.00 81.31 174 HIS A O 1
ATOM 1310 N N . PRO A 1 175 ? 19.498 6.482 -26.692 1.00 85.31 175 PRO A N 1
ATOM 1311 C CA . PRO A 1 175 ? 19.022 6.729 -28.043 1.00 85.31 175 PRO A CA 1
ATOM 1312 C C . PRO A 1 175 ? 18.363 8.111 -28.123 1.00 85.31 175 PRO A C 1
ATOM 1314 O O . PRO A 1 175 ? 17.617 8.522 -27.236 1.00 85.31 175 PRO A O 1
ATOM 1317 N N . LYS A 1 176 ? 18.645 8.851 -29.200 1.00 85.31 176 LYS A N 1
ATOM 1318 C CA . LYS A 1 176 ? 18.091 10.204 -29.420 1.00 85.31 176 LYS A CA 1
ATOM 1319 C C . LYS A 1 176 ? 16.707 10.184 -30.075 1.00 85.31 176 LYS A C 1
ATOM 1321 O O . LYS A 1 176 ? 16.000 11.184 -30.046 1.00 85.31 176 LYS A O 1
ATOM 1326 N N . ASN A 1 177 ? 16.353 9.068 -30.703 1.00 88.44 177 ASN A N 1
ATOM 1327 C CA . ASN A 1 177 ? 15.167 8.884 -31.539 1.00 88.44 177 ASN A CA 1
ATOM 1328 C C . ASN A 1 177 ? 13.921 8.446 -30.759 1.00 88.44 177 ASN A C 1
ATOM 1330 O O . ASN A 1 177 ? 12.811 8.672 -31.233 1.00 88.44 177 ASN A O 1
ATOM 1334 N N . PHE A 1 178 ? 14.069 7.862 -29.569 1.00 90.56 178 PHE A N 1
ATOM 1335 C CA . PHE A 1 178 ? 12.934 7.461 -28.741 1.00 90.56 178 PHE A CA 1
ATOM 1336 C C . PHE A 1 178 ? 13.256 7.534 -27.251 1.00 90.56 178 PHE A C 1
ATOM 1338 O O . PHE A 1 178 ? 14.410 7.527 -26.829 1.00 90.56 178 PHE A O 1
ATOM 1345 N N . LYS A 1 179 ? 12.201 7.612 -26.438 1.00 92.69 179 LYS A N 1
ATOM 1346 C CA . LYS A 1 179 ? 12.322 7.692 -24.985 1.00 92.69 179 LYS A CA 1
ATOM 1347 C C . LYS A 1 179 ? 12.597 6.318 -24.386 1.00 92.69 179 LYS A C 1
ATOM 1349 O O . LYS A 1 179 ? 11.861 5.368 -24.655 1.00 92.69 179 LYS A O 1
ATOM 1354 N N . VAL A 1 180 ? 13.605 6.259 -23.522 1.00 94.31 180 VAL A N 1
ATOM 1355 C CA . VAL A 1 180 ? 13.951 5.082 -22.725 1.00 94.31 180 VAL A CA 1
ATOM 1356 C C . VAL A 1 180 ? 14.209 5.510 -21.293 1.00 94.31 180 VAL A C 1
ATOM 1358 O O . VAL A 1 180 ? 14.946 6.465 -21.055 1.00 94.31 180 VAL A O 1
ATOM 1361 N N . THR A 1 181 ? 13.621 4.785 -20.349 1.00 95.25 181 THR A N 1
ATOM 1362 C CA . THR A 1 181 ? 13.886 4.956 -18.924 1.00 95.25 181 THR A CA 1
ATOM 1363 C C . THR A 1 181 ? 15.077 4.103 -18.504 1.00 95.25 181 THR A C 1
ATOM 1365 O O . THR A 1 181 ? 15.087 2.884 -18.689 1.00 95.25 181 THR A O 1
ATOM 1368 N N . ARG A 1 182 ? 16.088 4.729 -17.904 1.00 94.00 182 ARG A N 1
ATOM 1369 C CA . ARG A 1 182 ? 17.211 4.013 -17.291 1.00 94.00 182 ARG A CA 1
ATOM 1370 C C . ARG A 1 182 ? 16.782 3.436 -15.947 1.00 94.00 182 ARG A C 1
ATOM 1372 O O . ARG A 1 182 ? 16.406 4.196 -15.069 1.00 94.00 182 ARG A O 1
ATOM 1379 N N . VAL A 1 183 ? 16.880 2.130 -15.757 1.00 95.31 183 VAL A N 1
ATOM 1380 C CA . VAL A 1 183 ? 16.572 1.468 -14.483 1.00 95.31 183 VAL A CA 1
ATOM 1381 C C . VAL A 1 183 ? 17.868 0.942 -13.897 1.00 95.31 183 VAL A C 1
ATOM 1383 O O . VAL A 1 183 ? 18.585 0.222 -14.592 1.00 95.31 183 VAL A O 1
ATOM 1386 N N . THR A 1 184 ? 18.186 1.291 -12.652 1.00 94.44 184 THR A N 1
ATOM 1387 C CA . THR A 1 184 ? 19.362 0.725 -11.982 1.00 94.44 184 THR A CA 1
ATOM 1388 C C . THR A 1 184 ? 19.011 -0.557 -11.231 1.00 94.44 184 THR A C 1
ATOM 1390 O O . THR A 1 184 ? 17.912 -0.693 -10.687 1.00 94.44 184 THR A O 1
ATOM 1393 N N . VAL A 1 185 ? 19.941 -1.512 -11.206 1.00 94.38 185 VAL A N 1
ATOM 1394 C CA . VAL A 1 185 ? 19.813 -2.756 -10.427 1.00 94.38 185 VAL A CA 1
ATOM 1395 C C . VAL A 1 185 ? 19.599 -2.434 -8.947 1.00 94.38 185 VAL A C 1
ATOM 1397 O O . VAL A 1 185 ? 18.679 -2.958 -8.327 1.00 94.38 185 VAL A O 1
ATOM 1400 N N . GLU A 1 186 ? 20.370 -1.486 -8.425 1.00 94.19 186 GLU A N 1
ATOM 1401 C CA . GLU A 1 186 ? 20.350 -1.045 -7.030 1.00 94.19 186 GLU A CA 1
ATOM 1402 C C . GLU A 1 186 ? 18.983 -0.442 -6.637 1.00 94.19 186 GLU A C 1
ATOM 1404 O O . GLU A 1 186 ? 18.457 -0.693 -5.546 1.00 94.19 186 GLU A O 1
ATOM 1409 N N . ALA A 1 187 ? 18.344 0.284 -7.562 1.00 95.06 187 ALA A N 1
ATOM 1410 C CA . ALA A 1 187 ? 16.997 0.806 -7.356 1.00 95.06 187 ALA A CA 1
ATOM 1411 C C . ALA A 1 187 ? 15.954 -0.318 -7.319 1.00 95.06 187 ALA A C 1
ATOM 1413 O O . ALA A 1 187 ? 15.054 -0.285 -6.480 1.00 95.06 187 ALA A O 1
ATOM 1414 N N . LEU A 1 188 ? 16.066 -1.331 -8.189 1.00 94.56 188 LEU A N 1
ATOM 1415 C CA . LEU A 1 188 ? 15.161 -2.487 -8.165 1.00 94.56 188 LEU A CA 1
ATOM 1416 C C . LEU A 1 188 ? 15.288 -3.293 -6.869 1.00 94.56 188 LEU A C 1
ATOM 1418 O O . LEU A 1 188 ? 14.270 -3.727 -6.328 1.00 94.56 188 LEU A O 1
ATOM 1422 N N . GLU A 1 189 ? 16.506 -3.478 -6.360 1.00 93.81 189 GLU A N 1
ATOM 1423 C CA . GLU A 1 189 ? 16.749 -4.139 -5.073 1.00 93.81 189 GLU A CA 1
ATOM 1424 C C . GLU A 1 189 ? 16.124 -3.350 -3.918 1.00 93.81 189 GLU A C 1
ATOM 1426 O O . GLU A 1 189 ? 15.348 -3.906 -3.139 1.00 93.81 189 GLU A O 1
ATOM 1431 N N . THR A 1 190 ? 16.348 -2.034 -3.876 1.00 93.44 190 THR A N 1
ATOM 1432 C CA . THR A 1 190 ? 15.752 -1.147 -2.863 1.00 93.44 190 THR A CA 1
ATOM 1433 C C . THR A 1 190 ? 14.220 -1.168 -2.913 1.00 93.44 190 THR A C 1
ATOM 1435 O O . THR A 1 190 ? 13.544 -1.188 -1.879 1.00 93.44 190 THR A O 1
ATOM 1438 N N . LEU A 1 191 ? 13.636 -1.199 -4.114 1.00 93.94 191 LEU A N 1
ATOM 1439 C CA . LEU A 1 191 ? 12.187 -1.315 -4.294 1.00 93.94 191 LEU A CA 1
ATOM 1440 C C . LEU A 1 191 ? 11.654 -2.674 -3.831 1.00 93.94 191 LEU A C 1
ATOM 1442 O O . LEU A 1 191 ? 10.579 -2.731 -3.237 1.00 93.94 191 LEU A O 1
ATOM 1446 N N . LEU A 1 192 ? 12.393 -3.760 -4.063 1.00 93.38 192 LEU A N 1
ATOM 1447 C CA . LEU A 1 192 ? 12.045 -5.093 -3.568 1.00 93.38 192 LEU A CA 1
ATOM 1448 C C . LEU A 1 192 ? 12.054 -5.167 -2.040 1.00 93.38 192 LEU A C 1
ATOM 1450 O O . LEU A 1 192 ? 11.164 -5.785 -1.455 1.00 93.38 192 LEU A O 1
ATOM 1454 N N . GLU A 1 193 ? 13.038 -4.544 -1.396 1.00 91.81 193 GLU A N 1
ATOM 1455 C CA . GLU A 1 193 ? 13.099 -4.435 0.064 1.00 91.81 193 GLU A CA 1
ATOM 1456 C C . GLU A 1 193 ? 11.939 -3.595 0.606 1.00 91.81 193 GLU A C 1
ATOM 1458 O O . GLU A 1 193 ? 11.263 -3.996 1.554 1.00 91.81 193 GLU A O 1
ATOM 1463 N N . SER A 1 194 ? 11.635 -2.476 -0.053 1.00 89.56 194 SER A N 1
ATOM 1464 C CA . SER A 1 194 ? 10.516 -1.604 0.319 1.00 89.56 194 SER A CA 1
ATOM 1465 C C . SER A 1 194 ? 9.161 -2.305 0.166 1.00 89.56 194 SER A C 1
ATOM 1467 O O . SER A 1 194 ? 8.288 -2.166 1.025 1.00 89.56 194 SER A O 1
ATOM 1469 N N . ALA A 1 195 ? 9.001 -3.124 -0.880 1.00 89.88 195 ALA A N 1
ATOM 1470 C CA . ALA A 1 195 ? 7.786 -3.894 -1.137 1.00 89.88 195 ALA A CA 1
ATOM 1471 C C . ALA A 1 195 ? 7.485 -4.948 -0.052 1.00 89.88 195 ALA A C 1
ATOM 1473 O O . ALA A 1 195 ? 6.338 -5.373 0.091 1.00 89.88 195 ALA A O 1
ATOM 1474 N N . ALA A 1 196 ? 8.488 -5.366 0.732 1.00 85.94 196 ALA A N 1
ATOM 1475 C CA . ALA A 1 196 ? 8.272 -6.233 1.889 1.00 85.94 196 ALA A CA 1
ATOM 1476 C C . ALA A 1 196 ? 7.635 -5.500 3.086 1.00 85.94 196 ALA A C 1
ATOM 1478 O O . ALA A 1 196 ? 7.018 -6.152 3.929 1.00 85.94 196 ALA A O 1
ATOM 1479 N N . LEU A 1 197 ? 7.757 -4.170 3.167 1.00 84.31 197 LEU A N 1
ATOM 1480 C CA . LEU A 1 197 ? 7.201 -3.359 4.259 1.00 84.31 197 LEU A CA 1
ATOM 1481 C C . LEU A 1 197 ? 5.800 -2.826 3.934 1.00 84.31 197 LEU A C 1
ATOM 1483 O O . LEU A 1 197 ? 4.910 -2.872 4.787 1.00 84.31 197 LEU A O 1
ATOM 1487 N N . SER A 1 198 ? 5.586 -2.359 2.701 1.00 85.25 198 SER A N 1
ATOM 1488 C CA . SER A 1 198 ? 4.258 -2.009 2.187 1.00 85.25 198 SER A CA 1
ATOM 1489 C C . SER A 1 198 ? 4.095 -2.511 0.754 1.00 85.25 198 SER A C 1
ATOM 1491 O O . SER A 1 198 ? 5.041 -2.389 -0.025 1.00 85.25 198 SER A O 1
ATOM 1493 N N . PRO A 1 199 ? 2.935 -3.084 0.380 1.00 84.69 199 PRO A N 1
ATOM 1494 C CA . PRO A 1 199 ? 2.751 -3.661 -0.945 1.00 84.69 199 PRO A CA 1
ATOM 1495 C C . PRO A 1 199 ? 2.797 -2.576 -2.028 1.00 84.69 199 PRO A C 1
ATOM 1497 O O . PRO A 1 199 ? 1.815 -1.879 -2.263 1.00 84.69 199 PRO A O 1
ATOM 1500 N N . LEU A 1 200 ? 3.935 -2.469 -2.714 1.00 90.81 200 LEU A N 1
ATOM 1501 C CA . LEU A 1 200 ? 4.066 -1.696 -3.946 1.00 90.81 200 LEU A CA 1
ATOM 1502 C C . LEU A 1 200 ? 3.428 -2.470 -5.104 1.00 90.81 200 LEU A C 1
ATOM 1504 O O . LEU A 1 200 ? 3.629 -3.679 -5.239 1.00 90.81 200 LEU A O 1
ATOM 1508 N N . THR A 1 201 ? 2.680 -1.779 -5.957 1.00 92.62 201 THR A N 1
ATOM 1509 C CA . THR A 1 201 ? 1.990 -2.362 -7.110 1.00 92.62 201 THR A CA 1
ATOM 1510 C C . THR A 1 201 ? 2.467 -1.706 -8.413 1.00 92.62 201 THR A C 1
ATOM 1512 O O . THR A 1 201 ? 3.214 -0.720 -8.412 1.00 92.62 201 THR A O 1
ATOM 1515 N N . PRO A 1 202 ? 2.046 -2.210 -9.585 1.00 95.12 202 PRO A N 1
ATOM 1516 C CA . PRO A 1 202 ? 2.384 -1.580 -10.851 1.00 95.12 202 PRO A CA 1
ATOM 1517 C C . PRO A 1 202 ? 1.718 -0.210 -11.014 1.00 95.12 202 PRO A C 1
ATOM 1519 O O . PRO A 1 202 ? 2.094 0.555 -11.903 1.00 95.12 202 PRO A O 1
ATOM 1522 N N . LEU A 1 203 ? 0.706 0.113 -10.204 1.00 93.81 203 LEU A N 1
ATOM 1523 C CA . LEU A 1 203 ? 0.024 1.396 -10.284 1.00 93.81 203 LEU A CA 1
ATOM 1524 C C . LEU A 1 203 ? 0.961 2.540 -9.883 1.00 93.81 203 LEU A C 1
ATOM 1526 O O . LEU A 1 203 ? 1.057 3.523 -10.619 1.00 93.81 203 LEU A O 1
ATOM 1530 N N . GLU A 1 204 ? 1.699 2.383 -8.782 1.00 93.19 204 GLU A N 1
ATOM 1531 C CA . GLU A 1 204 ? 2.616 3.406 -8.271 1.00 93.19 204 GLU A CA 1
ATOM 1532 C C . GLU A 1 204 ? 3.796 3.627 -9.228 1.00 93.19 204 GLU A C 1
ATOM 1534 O O . GLU A 1 204 ? 4.246 4.755 -9.418 1.00 93.19 204 GLU A O 1
ATOM 1539 N N . LEU A 1 205 ? 4.251 2.571 -9.912 1.00 94.62 205 LEU A N 1
ATOM 1540 C CA . LEU A 1 205 ? 5.375 2.635 -10.853 1.00 94.62 205 LEU A CA 1
ATOM 1541 C C . LEU A 1 205 ? 5.028 3.218 -12.224 1.00 94.62 205 LEU A C 1
ATOM 1543 O O . LEU A 1 205 ? 5.931 3.586 -12.976 1.00 94.62 205 LEU A O 1
ATOM 1547 N N . ARG A 1 206 ? 3.742 3.346 -12.570 1.00 94.50 206 ARG A N 1
ATOM 1548 C CA . ARG A 1 206 ? 3.326 3.791 -13.909 1.00 94.50 206 ARG A CA 1
ATOM 1549 C C . ARG A 1 206 ? 3.927 5.145 -14.300 1.00 94.50 206 ARG A C 1
ATOM 1551 O O . ARG A 1 206 ? 4.325 5.325 -15.447 1.00 94.50 206 ARG A O 1
ATOM 1558 N N . GLY A 1 207 ? 3.996 6.089 -13.361 1.00 93.31 207 GLY A N 1
ATOM 1559 C CA . GLY A 1 207 ? 4.617 7.398 -13.597 1.00 93.31 207 GLY A CA 1
ATOM 1560 C C . GLY A 1 207 ? 6.134 7.311 -13.788 1.00 93.31 207 GLY A C 1
ATOM 1561 O O . GLY A 1 207 ? 6.692 8.017 -14.627 1.00 93.31 207 GLY A O 1
ATOM 1562 N N . TYR A 1 208 ? 6.783 6.394 -13.070 1.00 95.31 208 TYR A N 1
ATOM 1563 C CA . TYR A 1 208 ? 8.230 6.185 -13.091 1.00 95.31 208 TYR A CA 1
ATOM 1564 C C . TYR A 1 208 ? 8.714 5.529 -14.386 1.00 95.31 208 TYR A C 1
ATOM 1566 O O . TYR A 1 208 ? 9.783 5.875 -14.878 1.00 95.31 208 TYR A O 1
ATOM 1574 N N . TRP A 1 209 ? 7.896 4.685 -15.023 1.00 95.94 209 TRP A N 1
ATOM 1575 C CA . TRP A 1 209 ? 8.186 4.161 -16.367 1.00 95.94 209 TRP A CA 1
ATOM 1576 C C . TRP A 1 209 ? 8.181 5.227 -17.468 1.00 95.94 209 TRP A C 1
ATOM 1578 O O . TRP A 1 209 ? 8.629 4.976 -18.582 1.00 95.94 209 TRP A O 1
ATOM 1588 N N . ASN A 1 210 ? 7.673 6.422 -17.164 1.00 91.56 210 ASN A N 1
ATOM 1589 C CA . ASN A 1 210 ? 7.757 7.590 -18.029 1.00 91.56 210 ASN A CA 1
ATOM 1590 C C . ASN A 1 210 ? 8.795 8.609 -17.522 1.00 91.56 210 ASN A C 1
ATOM 1592 O O . ASN A 1 210 ? 8.887 9.709 -18.066 1.00 91.56 210 ASN A O 1
ATOM 1596 N N . ALA A 1 211 ? 9.566 8.300 -16.482 1.00 92.75 211 ALA A N 1
ATOM 1597 C CA . ALA A 1 211 ? 10.660 9.152 -16.032 1.00 92.75 211 ALA A CA 1
ATOM 1598 C C . ALA A 1 211 ? 11.908 8.943 -16.905 1.00 92.75 211 ALA A C 1
ATOM 1600 O O . ALA A 1 211 ? 11.976 8.030 -17.731 1.00 92.75 211 ALA A O 1
ATOM 1601 N N . THR A 1 212 ? 12.904 9.812 -16.741 1.00 91.00 212 THR A N 1
ATOM 1602 C CA . THR A 1 212 ? 14.221 9.637 -17.374 1.00 91.00 212 THR A CA 1
ATOM 1603 C C . THR A 1 212 ? 14.975 8.459 -16.764 1.00 91.00 212 THR A C 1
ATOM 1605 O O . THR A 1 212 ? 15.610 7.692 -17.485 1.00 91.00 212 THR A O 1
ATOM 1608 N N . ALA A 1 213 ? 14.865 8.281 -15.448 1.00 93.06 213 ALA A N 1
ATOM 1609 C CA . ALA A 1 213 ? 15.485 7.185 -14.729 1.00 93.06 213 ALA A CA 1
ATOM 1610 C C . ALA A 1 213 ? 14.607 6.692 -13.571 1.00 93.06 213 ALA A C 1
ATOM 1612 O O . ALA A 1 213 ? 13.829 7.452 -13.000 1.00 93.06 213 ALA A O 1
ATOM 1613 N N . ILE A 1 214 ? 14.778 5.417 -13.240 1.00 95.56 214 ILE A N 1
ATOM 1614 C CA . ILE A 1 214 ? 14.401 4.780 -11.984 1.00 95.56 214 ILE A CA 1
ATOM 1615 C C . ILE A 1 214 ? 15.722 4.414 -11.314 1.00 95.56 214 ILE A C 1
ATOM 1617 O O . ILE A 1 214 ? 16.326 3.379 -11.595 1.00 95.56 214 ILE A O 1
ATOM 1621 N N . ASP A 1 215 ? 16.197 5.349 -10.505 1.00 94.88 215 ASP A N 1
ATOM 1622 C CA . ASP A 1 215 ? 17.447 5.303 -9.757 1.00 94.88 215 ASP A CA 1
ATOM 1623 C C . ASP A 1 215 ? 17.173 5.243 -8.246 1.00 94.88 215 ASP A C 1
ATOM 1625 O O . ASP A 1 215 ? 16.025 5.122 -7.804 1.00 94.88 215 ASP A O 1
ATOM 1629 N N . GLN A 1 216 ? 18.226 5.361 -7.437 1.00 94.25 216 GLN A N 1
ATOM 1630 C CA . GLN A 1 216 ? 18.100 5.298 -5.985 1.00 94.25 216 GLN A CA 1
ATOM 1631 C C . GLN A 1 216 ? 17.226 6.424 -5.409 1.00 94.25 216 GLN A C 1
ATOM 1633 O O . GLN A 1 216 ? 16.496 6.201 -4.446 1.00 94.25 216 GLN A O 1
ATOM 1638 N N . ASN A 1 217 ? 17.225 7.613 -6.020 1.00 93.62 217 ASN A N 1
ATOM 1639 C CA . ASN A 1 217 ? 16.353 8.719 -5.605 1.00 93.62 217 ASN A CA 1
ATOM 1640 C C . ASN A 1 217 ? 14.877 8.393 -5.856 1.00 93.62 217 ASN A C 1
ATOM 1642 O O . ASN A 1 217 ? 14.008 8.668 -5.022 1.00 93.62 217 ASN A O 1
ATOM 1646 N N . SER A 1 218 ? 14.595 7.780 -7.005 1.00 94.19 218 SER A N 1
ATOM 1647 C CA . SER A 1 218 ? 13.260 7.305 -7.365 1.00 94.19 218 SER A CA 1
ATOM 1648 C C . SER A 1 218 ? 12.796 6.202 -6.412 1.00 94.19 218 SER A C 1
ATOM 1650 O O . SER A 1 218 ? 11.671 6.257 -5.912 1.00 94.19 218 SER A O 1
ATOM 1652 N N . ALA A 1 219 ? 13.681 5.248 -6.103 1.00 93.94 219 ALA A N 1
ATOM 1653 C CA . ALA A 1 219 ? 13.419 4.184 -5.140 1.00 93.94 219 ALA A CA 1
ATOM 1654 C C . ALA A 1 219 ? 13.159 4.736 -3.733 1.00 93.94 219 ALA A C 1
ATOM 1656 O O . ALA A 1 219 ? 12.182 4.344 -3.099 1.00 93.94 219 ALA A O 1
ATOM 1657 N N . HIS A 1 220 ? 13.959 5.702 -3.274 1.00 92.81 220 HIS A N 1
ATOM 1658 C CA . HIS A 1 220 ? 13.757 6.362 -1.987 1.00 92.81 220 HIS A CA 1
ATOM 1659 C C . HIS A 1 220 ? 12.422 7.117 -1.935 1.00 92.81 220 HIS A C 1
ATOM 1661 O O . HIS A 1 220 ? 11.687 6.996 -0.964 1.00 92.81 220 HIS A O 1
ATOM 1667 N N . SER A 1 221 ? 12.048 7.819 -3.008 1.00 92.62 221 SER A N 1
ATOM 1668 C CA . SER A 1 221 ? 10.756 8.517 -3.085 1.00 92.62 221 SER A CA 1
ATOM 1669 C C . SER A 1 221 ? 9.562 7.560 -2.953 1.00 92.62 221 SER A C 1
ATOM 1671 O O . SER A 1 221 ? 8.584 7.872 -2.274 1.00 92.62 221 SER A O 1
ATOM 1673 N N . LEU A 1 222 ? 9.644 6.378 -3.573 1.00 91.38 222 LEU A N 1
ATOM 1674 C CA . LEU A 1 222 ? 8.635 5.319 -3.441 1.00 91.38 222 LEU A CA 1
ATOM 1675 C C . LEU A 1 222 ? 8.657 4.667 -2.051 1.00 91.38 222 LEU A C 1
ATOM 1677 O O . LEU A 1 222 ? 7.600 4.384 -1.487 1.00 91.38 222 LEU A O 1
ATOM 1681 N N . ALA A 1 223 ? 9.840 4.470 -1.471 1.00 89.06 223 ALA A N 1
ATOM 1682 C CA . ALA A 1 223 ? 9.992 3.964 -0.111 1.00 89.06 223 ALA A CA 1
ATOM 1683 C C . ALA A 1 223 ? 9.387 4.926 0.925 1.00 89.06 223 ALA A C 1
ATOM 1685 O O . ALA A 1 223 ? 8.716 4.481 1.850 1.00 89.06 223 ALA A O 1
ATOM 1686 N N . GLU A 1 224 ? 9.531 6.240 0.740 1.00 90.62 224 GLU A N 1
ATOM 1687 C CA . GLU A 1 224 ? 8.889 7.259 1.578 1.00 90.62 224 GLU A CA 1
ATOM 1688 C C . GLU A 1 224 ? 7.358 7.182 1.502 1.00 90.62 224 GLU A C 1
ATOM 1690 O O . GLU A 1 224 ? 6.675 7.321 2.518 1.00 90.62 224 GLU A O 1
ATOM 1695 N N . MET A 1 225 ? 6.789 6.902 0.323 1.00 87.19 225 MET A N 1
ATOM 1696 C CA . MET A 1 225 ? 5.348 6.649 0.202 1.00 87.19 225 MET A CA 1
ATOM 1697 C C . MET A 1 225 ? 4.922 5.429 1.028 1.00 87.19 225 MET A C 1
ATOM 1699 O O . MET A 1 225 ? 3.971 5.525 1.805 1.00 87.19 225 MET A O 1
ATOM 1703 N N . ALA A 1 226 ? 5.655 4.317 0.926 1.00 82.38 226 ALA A N 1
ATOM 1704 C CA . ALA A 1 226 ? 5.420 3.127 1.747 1.00 82.38 226 ALA A CA 1
ATOM 1705 C C . ALA A 1 226 ? 5.595 3.417 3.254 1.00 82.38 226 ALA A C 1
ATOM 1707 O O . ALA A 1 226 ? 4.811 2.950 4.084 1.00 82.38 226 ALA A O 1
ATOM 1708 N N . GLY A 1 227 ? 6.580 4.244 3.614 1.00 83.38 227 GLY A N 1
ATOM 1709 C CA . GLY A 1 227 ? 6.836 4.696 4.980 1.00 83.38 227 GLY A CA 1
ATOM 1710 C C . GLY A 1 227 ? 5.674 5.495 5.570 1.00 83.38 227 GLY A C 1
ATOM 1711 O O . GLY A 1 227 ? 5.326 5.299 6.734 1.00 83.38 227 GLY A O 1
ATOM 1712 N N . ARG A 1 228 ? 5.003 6.332 4.769 1.00 86.19 228 ARG A N 1
ATOM 1713 C CA . ARG A 1 228 ? 3.799 7.069 5.200 1.00 86.19 228 ARG A CA 1
ATOM 1714 C C . ARG A 1 228 ? 2.640 6.135 5.536 1.00 86.19 228 ARG A C 1
ATOM 1716 O O . ARG A 1 228 ? 1.965 6.343 6.543 1.00 86.19 228 ARG A O 1
ATOM 1723 N N . GLU A 1 229 ? 2.423 5.095 4.735 1.00 84.31 229 GLU A N 1
ATOM 1724 C CA . GLU A 1 229 ? 1.387 4.095 5.018 1.00 84.31 229 GLU A CA 1
ATOM 1725 C C . GLU A 1 229 ? 1.688 3.322 6.304 1.00 84.31 229 GLU A C 1
ATOM 1727 O O . GLU A 1 229 ? 0.801 3.125 7.140 1.00 84.31 229 GLU A O 1
ATOM 1732 N N . LEU A 1 230 ? 2.947 2.925 6.502 1.00 86.44 230 LEU A N 1
ATOM 1733 C CA . LEU A 1 230 ? 3.380 2.272 7.734 1.00 86.44 230 LEU A CA 1
ATOM 1734 C C . LEU A 1 230 ? 3.232 3.201 8.948 1.00 86.44 230 LEU A C 1
ATOM 1736 O O . LEU A 1 230 ? 2.747 2.767 9.993 1.00 86.44 230 LEU A O 1
ATOM 1740 N N . GLY A 1 231 ? 3.574 4.481 8.796 1.00 86.81 231 GLY A N 1
ATOM 1741 C CA . GLY A 1 231 ? 3.362 5.513 9.810 1.00 86.81 231 GLY A CA 1
ATOM 1742 C C . GLY A 1 231 ? 1.890 5.641 10.199 1.00 86.81 231 GLY A C 1
ATOM 1743 O O . GLY A 1 231 ? 1.565 5.613 11.385 1.00 86.81 231 GLY A O 1
ATOM 1744 N N . SER A 1 232 ? 0.983 5.665 9.217 1.00 88.62 232 SER A N 1
ATOM 1745 C CA . SER A 1 232 ? -0.467 5.683 9.455 1.00 88.62 232 SER A CA 1
ATOM 1746 C C . SER A 1 232 ? -0.946 4.450 10.234 1.00 88.62 232 SER A C 1
ATOM 1748 O O . SER A 1 232 ? -1.692 4.583 11.207 1.00 88.62 232 SER A O 1
ATOM 1750 N N . ARG A 1 233 ? -0.454 3.248 9.894 1.00 90.81 233 ARG A N 1
ATOM 1751 C CA . ARG A 1 233 ? -0.739 2.016 10.660 1.00 90.81 233 ARG A CA 1
ATOM 1752 C C . ARG A 1 233 ? -0.199 2.088 12.091 1.00 90.81 233 ARG A C 1
ATOM 1754 O O . ARG A 1 233 ? -0.854 1.612 13.021 1.00 90.81 233 ARG A O 1
ATOM 1761 N N . GLY A 1 234 ? 0.977 2.686 12.272 1.00 93.19 234 GLY A N 1
ATOM 1762 C CA . GLY A 1 234 ? 1.586 2.926 13.579 1.00 93.19 234 GLY A CA 1
ATOM 1763 C C . GLY A 1 234 ? 0.734 3.849 14.448 1.00 93.19 234 GLY A C 1
ATOM 1764 O O . GLY A 1 234 ? 0.438 3.500 15.590 1.00 93.19 234 GLY A O 1
ATOM 1765 N N . ILE A 1 235 ? 0.269 4.971 13.891 1.00 95.31 235 ILE A N 1
ATOM 1766 C CA . ILE A 1 235 ? -0.641 5.905 14.571 1.00 95.31 235 ILE A CA 1
ATOM 1767 C C . ILE A 1 235 ? -1.934 5.195 14.973 1.00 95.31 235 ILE A C 1
ATOM 1769 O O . ILE A 1 235 ? -2.314 5.234 16.142 1.00 95.31 235 ILE A O 1
ATOM 1773 N N . PHE A 1 236 ? -2.568 4.482 14.037 1.00 96.00 236 PHE A N 1
ATOM 1774 C CA . PHE A 1 236 ? -3.791 3.727 14.309 1.00 96.00 236 PHE A CA 1
ATOM 1775 C C . PHE A 1 236 ? -3.606 2.747 15.478 1.00 96.00 236 PHE A C 1
ATOM 1777 O O . PHE A 1 236 ? -4.427 2.686 16.394 1.00 96.00 236 PHE A O 1
ATOM 1784 N N . SER A 1 237 ? -2.479 2.030 15.490 1.00 96.12 237 SER A N 1
ATOM 1785 C CA . SER A 1 237 ? -2.134 1.081 16.553 1.00 96.12 237 SER A CA 1
ATOM 1786 C C . SER A 1 237 ? -1.914 1.772 17.900 1.00 96.12 237 SER A C 1
ATOM 1788 O O . SER A 1 237 ? -2.394 1.285 18.919 1.00 96.12 237 SER A O 1
ATOM 1790 N N . GLN A 1 238 ? -1.231 2.919 17.927 1.00 96.62 238 GLN A N 1
ATOM 1791 C CA . GLN A 1 238 ? -1.028 3.689 19.158 1.00 96.62 238 GLN A CA 1
ATOM 1792 C C . GLN A 1 238 ? -2.341 4.215 19.736 1.00 96.62 238 GLN A C 1
ATOM 1794 O O . GLN A 1 238 ? -2.540 4.145 20.947 1.00 96.62 238 GLN A O 1
ATOM 1799 N N . VAL A 1 239 ? -3.253 4.694 18.886 1.00 97.12 239 VAL A N 1
ATOM 1800 C CA . VAL A 1 239 ? -4.584 5.128 19.326 1.00 97.12 239 VAL A CA 1
ATOM 1801 C C . VAL A 1 239 ? -5.359 3.953 19.918 1.00 97.12 239 VAL A C 1
ATOM 1803 O O . VAL A 1 239 ? -5.907 4.088 21.008 1.00 97.12 239 VAL A O 1
ATOM 1806 N N . LEU A 1 240 ? -5.360 2.785 19.267 1.00 97.00 240 LEU A N 1
ATOM 1807 C CA . LEU A 1 240 ? -6.000 1.587 19.817 1.00 97.00 240 LEU A CA 1
ATOM 1808 C C . LEU A 1 240 ? -5.398 1.164 21.160 1.00 97.00 240 LEU A C 1
ATOM 1810 O O . LEU A 1 240 ? -6.150 0.861 22.081 1.00 97.00 240 LEU A O 1
ATOM 1814 N N . LEU A 1 241 ? -4.068 1.180 21.287 1.00 96.81 241 LEU A N 1
ATOM 1815 C CA . LEU A 1 241 ? -3.381 0.879 22.544 1.00 96.81 241 LEU A CA 1
ATOM 1816 C C . LEU A 1 241 ? -3.777 1.865 23.646 1.00 96.81 241 LEU A C 1
ATOM 1818 O O . LEU A 1 241 ? -4.122 1.439 24.741 1.00 96.81 241 LEU A O 1
ATOM 1822 N N . CYS A 1 242 ? -3.818 3.163 23.347 1.00 96.94 242 CYS A N 1
ATOM 1823 C CA . CYS A 1 242 ? -4.273 4.177 24.297 1.00 96.94 242 CYS A CA 1
ATOM 1824 C C . CYS A 1 242 ? -5.737 3.960 24.715 1.00 96.94 242 CYS A C 1
ATOM 1826 O O . CYS A 1 242 ? -6.064 4.070 25.893 1.00 96.94 242 CYS A O 1
ATOM 1828 N N . LEU A 1 243 ? -6.615 3.580 23.781 1.00 97.19 243 LEU A N 1
ATOM 1829 C CA . LEU A 1 243 ? -8.018 3.278 24.077 1.00 97.19 243 LEU A CA 1
ATOM 1830 C C . LEU A 1 243 ? -8.196 2.059 24.997 1.00 97.19 243 LEU A C 1
ATOM 1832 O O . LEU A 1 243 ? -9.216 1.977 25.675 1.00 97.19 243 LEU A O 1
ATOM 1836 N N . THR A 1 244 ? -7.222 1.142 25.070 1.00 97.06 244 THR A N 1
ATOM 1837 C CA . THR A 1 244 ? -7.285 -0.002 26.006 1.00 97.06 244 THR A CA 1
ATOM 1838 C C . THR A 1 244 ? -7.217 0.408 27.475 1.00 97.06 244 THR A C 1
ATOM 1840 O O . THR A 1 244 ? -7.633 -0.354 28.341 1.00 97.06 244 THR A O 1
ATOM 1843 N N . GLU A 1 245 ? -6.722 1.613 27.764 1.00 95.81 245 GLU A N 1
ATOM 1844 C CA . GLU A 1 245 ? -6.612 2.145 29.124 1.00 95.81 245 GLU A CA 1
ATOM 1845 C C . GLU A 1 245 ? -7.945 2.698 29.655 1.00 95.81 245 GLU A C 1
ATOM 1847 O O . GLU A 1 245 ? -8.027 3.115 30.812 1.00 95.81 245 GLU A O 1
ATOM 1852 N N . PHE A 1 246 ? -8.980 2.736 28.812 1.00 96.19 246 PHE A N 1
ATOM 1853 C CA . PHE A 1 246 ? -10.309 3.224 29.155 1.00 96.19 246 PHE A CA 1
ATOM 1854 C C . PHE A 1 246 ? -11.278 2.063 29.360 1.00 96.19 246 PHE A C 1
ATOM 1856 O O . PHE A 1 246 ? -11.283 1.089 28.608 1.00 96.19 246 PHE A O 1
ATOM 1863 N N . GLU A 1 247 ? -12.149 2.207 30.356 1.00 95.81 247 GLU A N 1
ATOM 1864 C CA . GLU A 1 247 ? -13.212 1.238 30.606 1.00 95.81 247 GLU A CA 1
ATOM 1865 C C . GLU A 1 247 ? -14.198 1.219 29.422 1.00 95.81 247 GLU A C 1
ATOM 1867 O O . GLU A 1 247 ? -14.543 2.286 28.891 1.00 95.81 247 GLU A O 1
ATOM 1872 N N . PRO A 1 248 ? -14.698 0.045 29.002 1.00 96.25 248 PRO A N 1
ATOM 1873 C CA . PRO A 1 248 ? -15.802 -0.040 28.058 1.00 96.25 248 PRO A CA 1
ATOM 1874 C C . PRO A 1 248 ? -17.007 0.787 28.518 1.00 96.25 248 PRO A C 1
ATOM 1876 O O . PRO A 1 248 ? -17.240 0.978 29.708 1.00 96.25 248 PRO A O 1
ATOM 1879 N N . HIS A 1 249 ? -17.811 1.261 27.568 1.00 96.75 249 HIS A N 1
ATOM 1880 C CA . HIS A 1 249 ? -19.011 2.058 27.843 1.00 96.75 249 HIS A CA 1
ATOM 1881 C C . HIS A 1 249 ? -18.741 3.408 28.530 1.00 96.75 249 HIS A C 1
ATOM 1883 O O . HIS A 1 249 ? -19.637 3.963 29.170 1.00 96.75 249 HIS A O 1
ATOM 1889 N N . SER A 1 250 ? -17.533 3.957 28.384 1.00 96.69 250 SER A N 1
ATOM 1890 C CA . SER A 1 250 ? -17.145 5.255 28.943 1.00 96.69 250 SER A CA 1
ATOM 1891 C C . SER A 1 250 ? -17.047 6.351 27.880 1.00 96.69 250 SER A C 1
ATOM 1893 O O . SER A 1 250 ? -16.877 6.087 26.688 1.00 96.69 250 SER A O 1
ATOM 1895 N N . SER A 1 251 ? -17.177 7.604 28.322 1.00 96.50 251 SER A N 1
ATOM 1896 C CA . SER A 1 251 ? -16.984 8.779 27.472 1.00 96.50 251 SER A CA 1
ATOM 1897 C C . SER A 1 251 ? -15.550 9.294 27.567 1.00 96.50 251 SER A C 1
ATOM 1899 O O . SER A 1 251 ? -14.983 9.399 28.656 1.00 96.50 251 SER A O 1
ATOM 1901 N N . ILE A 1 252 ? -14.966 9.628 26.422 1.00 96.62 252 ILE A N 1
ATOM 1902 C CA . ILE A 1 252 ? -13.558 9.961 26.240 1.00 96.62 252 ILE A CA 1
ATOM 1903 C C . ILE A 1 252 ? -13.463 11.286 25.488 1.00 96.62 252 ILE A C 1
ATOM 1905 O O . ILE A 1 252 ? -13.969 11.436 24.375 1.00 96.62 252 ILE A O 1
ATOM 1909 N N . ARG A 1 253 ? -12.767 12.254 26.086 1.00 96.19 253 ARG A N 1
ATOM 1910 C CA . ARG A 1 253 ? -12.475 13.541 25.445 1.00 96.19 253 ARG A CA 1
ATOM 1911 C C . ARG A 1 253 ? -11.197 13.461 24.621 1.00 96.19 253 ARG A C 1
ATOM 1913 O O . ARG A 1 253 ? -10.204 12.897 25.085 1.00 96.19 253 ARG A O 1
ATOM 1920 N N . ILE A 1 254 ? -11.185 14.097 23.450 1.00 95.75 254 ILE A N 1
ATOM 1921 C CA . ILE A 1 254 ? -10.005 14.123 22.567 1.00 95.75 254 ILE A CA 1
ATOM 1922 C C . ILE A 1 254 ? -8.812 14.763 23.286 1.00 95.75 254 ILE A C 1
ATOM 1924 O O . ILE A 1 254 ? -7.701 14.249 23.211 1.00 95.75 254 ILE A O 1
ATOM 1928 N N . SER A 1 255 ? -9.037 15.839 24.045 1.00 94.94 255 SER A N 1
ATOM 1929 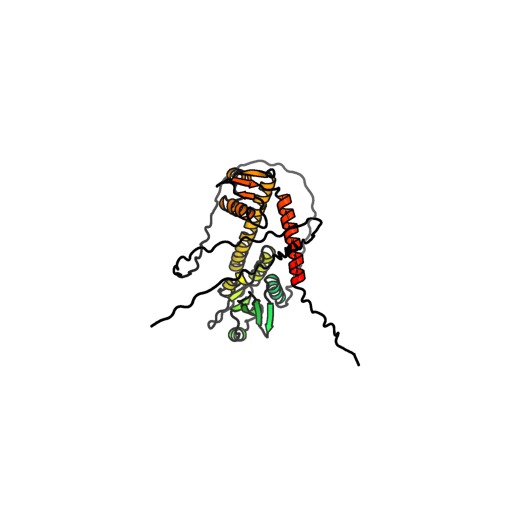C CA . SER A 1 255 ? -7.997 16.482 24.868 1.00 94.94 255 SER A CA 1
ATOM 1930 C C . SER A 1 255 ? -7.255 15.513 25.802 1.00 94.94 255 SER A C 1
ATOM 1932 O O . SER A 1 255 ? -6.036 15.611 25.937 1.00 94.94 255 SER A O 1
ATOM 1934 N N . HIS A 1 256 ? -7.955 14.547 26.405 1.00 95.06 256 HIS A N 1
ATOM 1935 C CA . HIS A 1 256 ? -7.334 13.549 27.278 1.00 95.06 256 HIS A CA 1
ATOM 1936 C C . HIS A 1 256 ? -6.500 12.534 26.482 1.00 95.06 256 HIS A C 1
ATOM 1938 O O . HIS A 1 256 ? -5.404 12.178 26.910 1.00 95.06 256 HIS A O 1
ATOM 1944 N N . LEU A 1 257 ? -6.977 12.120 25.304 1.00 95.19 257 LEU A N 1
ATOM 1945 C CA . LEU A 1 257 ? -6.231 11.236 24.403 1.00 95.19 257 LEU A CA 1
ATOM 1946 C C . LEU A 1 257 ? -4.961 11.904 23.871 1.00 95.19 257 LEU A C 1
ATOM 1948 O O . LEU A 1 257 ? -3.900 11.290 23.907 1.00 95.19 257 LEU A O 1
ATOM 1952 N N . ILE A 1 258 ? -5.038 13.169 23.448 1.00 95.44 258 ILE A N 1
ATOM 1953 C CA . ILE A 1 258 ? -3.866 13.940 23.002 1.00 95.44 258 ILE A CA 1
ATOM 1954 C C . ILE A 1 258 ? -2.828 14.018 24.120 1.00 95.44 258 ILE A C 1
ATOM 1956 O O . ILE A 1 258 ? -1.644 13.807 23.876 1.00 95.44 258 ILE A O 1
ATOM 1960 N N . HIS A 1 259 ? -3.260 14.274 25.357 1.00 94.94 259 HIS A N 1
ATOM 1961 C CA . HIS A 1 259 ? -2.335 14.340 26.483 1.00 94.94 259 HIS A CA 1
ATOM 1962 C C . HIS A 1 259 ? -1.614 13.005 26.732 1.00 94.94 259 HIS A C 1
ATOM 1964 O O . HIS A 1 259 ? -0.417 13.011 27.008 1.00 94.94 259 HIS A O 1
ATOM 1970 N N . ARG A 1 260 ? -2.311 11.868 26.587 1.00 95.31 260 ARG A N 1
ATOM 1971 C CA . ARG A 1 260 ? -1.718 10.527 26.742 1.00 95.31 260 ARG A CA 1
ATOM 1972 C C . ARG A 1 260 ? -0.814 10.124 25.578 1.00 95.31 260 ARG A C 1
ATOM 1974 O O . ARG A 1 260 ? 0.227 9.516 25.800 1.00 95.31 260 ARG A O 1
ATOM 1981 N N . LEU A 1 261 ? -1.200 10.457 24.348 1.00 94.81 261 LEU A N 1
ATOM 1982 C CA . LEU A 1 261 ? -0.435 10.134 23.138 1.00 94.81 261 LEU A CA 1
ATOM 1983 C C . LEU A 1 261 ? 0.794 11.045 22.962 1.00 94.81 261 LEU A C 1
ATOM 1985 O O . LEU A 1 261 ? 1.772 10.647 22.324 1.00 94.81 261 LEU A O 1
ATOM 1989 N N . GLY A 1 262 ? 0.771 12.241 23.556 1.00 92.31 262 GLY A N 1
ATOM 1990 C CA . GLY A 1 262 ? 1.850 13.222 23.476 1.00 92.31 262 GLY A CA 1
ATOM 1991 C C . GLY A 1 262 ? 2.105 13.678 22.038 1.00 92.31 262 GLY A C 1
ATOM 1992 O O . GLY A 1 262 ? 1.191 13.772 21.225 1.00 92.31 262 GLY A O 1
ATOM 1993 N N . GLU A 1 263 ? 3.370 13.928 21.703 1.00 89.25 263 GLU A N 1
ATOM 1994 C CA . GLU A 1 263 ? 3.783 14.385 20.364 1.00 89.25 263 GLU A CA 1
ATOM 1995 C C . GLU A 1 263 ? 3.751 13.283 19.291 1.00 89.25 263 GLU A C 1
ATOM 1997 O O . GLU A 1 263 ? 4.056 13.536 18.128 1.00 89.25 263 GLU A O 1
ATOM 2002 N N . ARG A 1 264 ? 3.390 12.045 19.653 1.00 89.62 264 ARG A N 1
ATOM 2003 C CA . ARG A 1 264 ? 3.445 10.896 18.735 1.00 89.62 264 ARG A CA 1
ATOM 2004 C C . ARG A 1 264 ? 2.322 10.892 17.704 1.00 89.62 264 ARG A C 1
ATOM 2006 O O . ARG A 1 264 ? 2.466 10.269 16.656 1.00 89.62 264 ARG A O 1
ATOM 2013 N N . VAL A 1 265 ? 1.201 11.539 18.019 1.00 93.62 265 VAL A N 1
ATOM 2014 C CA . VAL A 1 265 ? -0.000 11.558 17.182 1.00 93.62 265 VAL A CA 1
ATOM 2015 C C . VAL A 1 265 ? -0.530 12.983 17.117 1.00 93.62 265 VAL A C 1
ATOM 2017 O O . VAL A 1 265 ? -0.831 13.590 18.144 1.00 93.62 265 VAL A O 1
ATOM 2020 N N . SER A 1 266 ? -0.668 13.523 15.906 1.00 94.25 266 SER A N 1
ATOM 2021 C CA . SER A 1 266 ? -1.285 14.835 15.722 1.00 94.25 266 SER A CA 1
ATOM 2022 C C . SER A 1 266 ? -2.793 14.770 16.003 1.00 94.25 266 SER A C 1
ATOM 2024 O O . SER A 1 266 ? -3.427 13.726 15.837 1.00 94.25 266 SER A O 1
ATOM 2026 N N . ARG A 1 267 ? -3.412 15.899 16.381 1.00 94.62 267 ARG A N 1
ATOM 2027 C CA . ARG A 1 267 ? -4.876 15.965 16.567 1.00 94.62 267 ARG A CA 1
ATOM 2028 C C . ARG A 1 267 ? -5.632 15.500 15.316 1.00 94.62 267 ARG A C 1
ATOM 2030 O O . ARG A 1 267 ? -6.610 14.774 15.444 1.00 94.62 267 ARG A O 1
ATOM 2037 N N . ASN A 1 268 ? -5.163 15.893 14.133 1.00 95.38 268 ASN A N 1
ATOM 2038 C CA . ASN A 1 268 ? -5.793 15.531 12.865 1.00 95.38 268 ASN A CA 1
ATOM 2039 C C . ASN A 1 268 ? -5.765 14.012 12.622 1.00 95.38 268 ASN A C 1
ATOM 2041 O O . ASN A 1 268 ? -6.771 13.428 12.218 1.00 95.38 268 ASN A O 1
ATOM 2045 N N . ASP A 1 269 ? -4.638 13.357 12.911 1.00 95.38 269 ASP A N 1
ATOM 2046 C CA . ASP A 1 269 ? -4.516 11.907 12.732 1.00 95.38 269 ASP A CA 1
ATOM 2047 C C . ASP A 1 269 ? -5.330 11.136 13.776 1.00 95.38 269 ASP A C 1
ATO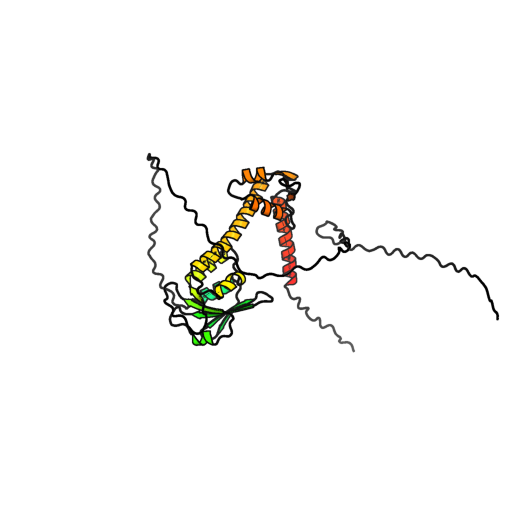M 2049 O O . ASP A 1 269 ? -5.933 10.106 13.462 1.00 95.38 269 ASP A O 1
ATOM 2053 N N . LEU A 1 270 ? -5.399 11.654 15.008 1.00 96.44 270 LEU A N 1
ATOM 2054 C CA . LEU A 1 270 ? -6.261 11.115 16.057 1.00 96.44 270 LEU A CA 1
ATOM 2055 C C . LEU A 1 270 ? -7.737 11.197 15.656 1.00 96.44 270 LEU A C 1
ATOM 2057 O O . LEU A 1 270 ? -8.441 10.195 15.736 1.00 96.44 270 LEU A O 1
ATOM 2061 N N . GLU A 1 271 ? -8.205 12.360 15.200 1.00 95.44 271 GLU A N 1
ATOM 2062 C CA . GLU A 1 271 ? -9.587 12.556 14.749 1.00 95.44 271 GLU A CA 1
ATOM 2063 C C . GLU A 1 271 ? -9.919 11.651 13.558 1.00 95.44 271 GLU A C 1
ATOM 2065 O O . GLU A 1 271 ? -10.922 10.944 13.595 1.00 95.44 271 GLU A O 1
ATOM 2070 N N . THR A 1 272 ? -9.028 11.567 12.567 1.00 95.75 272 THR A N 1
ATOM 2071 C CA . THR A 1 272 ? -9.176 10.657 11.416 1.00 95.75 272 THR A CA 1
ATOM 2072 C C . THR A 1 272 ? -9.264 9.190 11.855 1.00 95.75 272 THR A C 1
ATOM 2074 O O . THR A 1 272 ? -10.074 8.410 11.339 1.00 95.75 272 THR A O 1
ATOM 2077 N N . THR A 1 273 ? -8.447 8.800 12.836 1.00 96.62 273 THR A N 1
ATOM 2078 C CA . THR A 1 273 ? -8.454 7.444 13.395 1.00 96.62 273 THR A CA 1
ATOM 2079 C C . THR A 1 273 ? -9.750 7.161 14.150 1.00 96.62 273 THR A C 1
ATOM 2081 O O . THR A 1 273 ? -10.382 6.132 13.913 1.00 96.62 273 THR A O 1
ATOM 2084 N N . LEU A 1 274 ? -10.191 8.072 15.020 1.00 96.94 274 LEU A N 1
ATOM 2085 C CA . LEU A 1 274 ? -11.442 7.928 15.766 1.00 96.94 274 LEU A CA 1
ATOM 2086 C C . LEU A 1 274 ? -12.645 7.883 14.821 1.00 96.94 274 LEU A C 1
ATOM 2088 O O . LEU A 1 274 ? -13.486 6.998 14.963 1.00 96.94 274 LEU A O 1
ATOM 2092 N N . ASP A 1 275 ? -12.683 8.736 13.797 1.00 96.00 275 ASP A N 1
ATOM 2093 C CA . ASP A 1 275 ? -13.710 8.701 12.755 1.00 96.00 275 ASP A CA 1
ATOM 2094 C C . ASP A 1 275 ? -13.725 7.352 12.023 1.00 96.00 275 ASP A C 1
ATOM 2096 O O . ASP A 1 275 ? -14.798 6.810 11.752 1.00 96.00 275 ASP A O 1
ATOM 2100 N N . THR A 1 276 ? -12.564 6.752 11.758 1.00 96.88 276 THR A N 1
ATOM 2101 C CA . THR A 1 276 ? -12.480 5.394 11.192 1.00 96.88 276 THR A CA 1
ATOM 2102 C C . THR A 1 276 ? -13.078 4.356 12.144 1.00 96.88 276 THR A C 1
ATOM 2104 O O . THR A 1 276 ? -13.854 3.497 11.720 1.00 96.88 276 THR A O 1
ATOM 2107 N N . LEU A 1 277 ? -12.791 4.466 13.443 1.00 97.12 277 LEU A N 1
ATOM 2108 C CA . LEU A 1 277 ? -13.325 3.576 14.476 1.0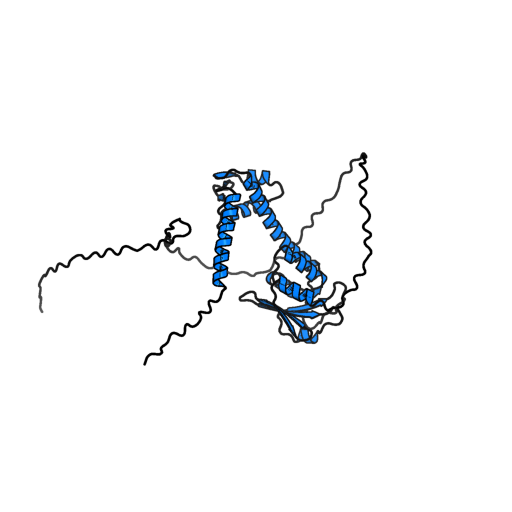0 97.12 277 LEU A CA 1
ATOM 2109 C C . LEU A 1 277 ? -14.838 3.744 14.709 1.00 97.12 277 LEU A C 1
ATOM 2111 O O . LEU A 1 277 ? -15.462 2.824 15.243 1.00 97.12 277 LEU A O 1
ATOM 2115 N N . THR A 1 278 ? -15.450 4.854 14.274 1.00 96.81 278 THR A N 1
ATOM 2116 C CA . THR A 1 278 ? -16.919 5.026 14.292 1.00 96.81 278 THR A CA 1
ATOM 2117 C C . THR A 1 278 ? -17.651 4.276 13.182 1.00 96.81 278 THR A C 1
ATOM 2119 O O . THR A 1 278 ? -18.877 4.168 13.225 1.00 96.81 278 THR A O 1
ATOM 2122 N N . ARG A 1 279 ? -16.939 3.766 12.171 1.00 96.69 279 ARG A N 1
ATOM 2123 C CA . ARG A 1 279 ? -17.542 3.181 10.967 1.00 96.69 279 ARG A CA 1
ATOM 2124 C C . ARG A 1 279 ? -17.460 1.651 10.979 1.00 96.69 279 ARG A C 1
ATOM 2126 O O . ARG A 1 279 ? -16.562 1.082 11.608 1.00 96.69 279 ARG A O 1
ATOM 2133 N N . PRO A 1 280 ? -18.370 0.949 10.276 1.00 94.06 280 PRO A N 1
ATOM 2134 C CA . PRO A 1 280 ? -18.191 -0.470 9.997 1.00 94.06 280 PRO A CA 1
ATOM 2135 C C . PRO A 1 280 ? -16.864 -0.716 9.255 1.00 94.06 280 PRO A C 1
ATOM 2137 O O . PRO A 1 280 ? -16.499 0.092 8.400 1.00 94.06 280 PRO A O 1
ATOM 2140 N N . PRO A 1 281 ? -16.147 -1.815 9.551 1.00 93.06 281 PRO A N 1
ATOM 2141 C CA . PRO A 1 281 ? -16.575 -2.929 10.398 1.00 93.06 281 PRO A CA 1
ATOM 2142 C C . PRO A 1 281 ? -16.207 -2.779 11.884 1.00 93.06 281 PRO A C 1
ATOM 2144 O O . PRO A 1 281 ? -16.561 -3.650 12.668 1.00 93.06 281 PRO A O 1
ATOM 2147 N N . PHE A 1 282 ? -15.514 -1.706 12.284 1.00 94.81 282 PHE A N 1
ATOM 2148 C CA . PHE A 1 282 ? -15.041 -1.539 13.662 1.00 94.81 282 PHE A CA 1
ATOM 2149 C C . PHE A 1 282 ? -16.185 -1.218 14.623 1.00 94.81 282 PHE A C 1
ATOM 2151 O O . PHE A 1 282 ? -16.393 -1.949 15.586 1.00 94.81 282 PHE A O 1
ATOM 2158 N N . LEU A 1 283 ? -16.916 -0.122 14.367 1.00 95.31 283 LEU A N 1
ATOM 2159 C CA . LEU A 1 283 ? -17.969 0.399 15.253 1.00 95.31 283 LEU A CA 1
ATOM 2160 C C . LEU A 1 283 ? -17.559 0.410 16.743 1.00 95.31 283 LEU A C 1
ATOM 2162 O O . LEU A 1 283 ? -18.382 0.118 17.616 1.00 95.31 283 LEU A O 1
ATOM 2166 N N . ALA A 1 284 ? -16.288 0.715 17.019 1.00 96.12 284 ALA A N 1
ATOM 2167 C CA . ALA A 1 284 ? -15.669 0.617 18.339 1.00 96.12 284 ALA A CA 1
ATOM 2168 C C . ALA A 1 284 ? -16.043 1.807 19.228 1.00 96.12 284 ALA A C 1
ATOM 2170 O O . ALA A 1 284 ? -16.226 1.669 20.436 1.00 96.12 284 ALA A O 1
ATOM 2171 N N . VAL A 1 285 ? -16.184 2.981 18.612 1.00 97.06 285 VAL A N 1
ATOM 2172 C CA . VAL A 1 285 ? -16.530 4.237 19.281 1.00 97.06 285 VAL A CA 1
ATOM 2173 C C . VAL A 1 285 ? -17.736 4.889 18.605 1.00 97.06 285 VAL A C 1
ATOM 2175 O O . VAL A 1 285 ? -17.995 4.668 17.425 1.00 97.06 285 VAL A O 1
ATOM 2178 N N . SER A 1 286 ? -18.477 5.707 19.345 1.00 97.19 286 SER A N 1
ATOM 2179 C CA . SER A 1 286 ? -19.528 6.584 18.822 1.00 97.19 286 SER A CA 1
ATOM 2180 C C . SER A 1 286 ? -19.150 8.031 19.076 1.00 97.19 286 SER A C 1
ATOM 2182 O O . SER A 1 286 ? -18.734 8.370 20.179 1.00 97.19 286 SER A O 1
ATOM 2184 N N . ARG A 1 287 ? -19.349 8.913 18.101 1.00 96.56 287 ARG A N 1
ATOM 2185 C CA . ARG A 1 287 ? -19.208 10.350 18.341 1.00 96.56 287 ARG A CA 1
ATOM 2186 C C . ARG A 1 287 ? -20.416 10.857 19.136 1.00 96.56 287 ARG A C 1
ATOM 2188 O O . ARG A 1 287 ? -21.546 10.670 18.694 1.00 96.56 287 ARG A O 1
ATOM 2195 N N . VAL A 1 288 ? -20.179 11.461 20.301 1.00 95.25 288 VAL A N 1
ATOM 2196 C CA . VAL A 1 288 ? -21.238 12.018 21.172 1.00 95.25 288 VAL A CA 1
ATOM 2197 C C . VAL A 1 288 ? -21.309 13.537 21.043 1.00 95.25 288 VAL A C 1
ATOM 2199 O O . VAL A 1 288 ? -22.396 14.108 21.034 1.00 95.25 288 VAL A O 1
ATOM 2202 N N . GLY A 1 289 ? -20.155 14.187 20.888 1.00 91.31 289 GLY A N 1
ATOM 2203 C CA . GLY A 1 289 ? -20.048 15.631 20.714 1.00 91.31 289 GLY A CA 1
ATOM 2204 C C . GLY A 1 289 ? -18.920 16.021 19.763 1.00 91.31 289 GLY A C 1
ATOM 2205 O O . GLY A 1 289 ? -18.361 15.194 19.039 1.00 91.31 289 GLY A O 1
ATOM 2206 N N . THR A 1 290 ? -18.567 17.307 19.757 1.00 88.94 290 THR A N 1
ATOM 2207 C CA . THR A 1 290 ? -17.506 17.822 18.880 1.00 88.94 290 THR A CA 1
ATOM 2208 C C . THR A 1 290 ? -16.128 17.277 19.262 1.00 88.94 290 THR A C 1
ATOM 2210 O O . THR A 1 290 ? -15.387 16.891 18.363 1.00 88.94 290 THR A O 1
ATOM 2213 N N . ASP A 1 291 ? -15.830 17.189 20.567 1.00 94.56 291 ASP A N 1
ATOM 2214 C CA . ASP A 1 291 ? -14.534 16.763 21.139 1.00 94.56 291 ASP A CA 1
ATOM 2215 C C . ASP A 1 291 ? -14.681 15.528 22.056 1.00 94.56 291 ASP A C 1
ATOM 2217 O O . ASP A 1 291 ? -13.864 15.300 22.949 1.00 94.56 291 ASP A O 1
ATOM 2221 N N . GLU A 1 292 ? -15.751 14.744 21.880 1.00 96.31 292 GLU A N 1
ATOM 2222 C CA . GLU A 1 292 ? -16.105 13.647 22.787 1.00 96.31 292 GLU A CA 1
ATOM 2223 C C . GLU A 1 292 ? -16.612 12.407 22.041 1.00 96.31 292 GLU A C 1
ATOM 2225 O O . GLU A 1 292 ? -17.498 12.482 21.179 1.00 96.31 292 GLU A O 1
ATOM 2230 N N . TYR A 1 293 ? -16.051 11.258 22.418 1.00 97.75 293 TYR A N 1
ATOM 2231 C CA . TYR A 1 293 ? -16.348 9.941 21.874 1.00 97.75 293 TYR A CA 1
ATOM 2232 C C . TYR A 1 293 ? -16.730 8.978 22.990 1.00 97.75 293 TYR A C 1
ATOM 2234 O O . TYR A 1 293 ? -16.120 8.961 24.048 1.00 97.75 293 TYR A O 1
ATOM 2242 N N . TYR A 1 294 ? -17.707 8.126 22.731 1.00 98.00 294 TYR A N 1
ATOM 2243 C CA . TYR A 1 294 ? -18.127 7.058 23.621 1.00 98.00 294 TYR A CA 1
ATOM 2244 C C . TYR A 1 294 ? -17.536 5.730 23.160 1.00 98.00 294 TYR A C 1
ATOM 2246 O O . TYR A 1 294 ? -17.784 5.307 22.029 1.00 98.00 294 TYR A O 1
ATOM 2254 N N . LEU A 1 295 ? -16.775 5.063 24.023 1.00 97.94 295 LEU A N 1
ATOM 2255 C CA . LEU A 1 295 ? -16.220 3.741 23.757 1.00 97.94 295 LEU A CA 1
ATOM 2256 C C . LEU A 1 295 ? -17.321 2.693 23.924 1.00 97.94 295 LEU A C 1
ATOM 2258 O O . LEU A 1 295 ? -17.815 2.468 25.023 1.00 97.94 295 LEU A O 1
ATOM 2262 N N . ARG A 1 296 ? -17.741 2.053 22.831 1.00 97.44 296 ARG A N 1
ATOM 2263 C CA . ARG A 1 296 ? -18.918 1.171 22.839 1.00 97.44 296 ARG A CA 1
ATOM 2264 C C . ARG A 1 296 ? -18.655 -0.191 23.462 1.00 97.44 296 ARG A C 1
ATOM 2266 O O . ARG A 1 296 ? -19.607 -0.819 23.902 1.00 97.44 296 ARG A O 1
ATOM 2273 N N . GLN A 1 297 ? -17.412 -0.651 23.442 1.00 95.56 297 GLN A N 1
ATOM 2274 C CA . GLN A 1 297 ? -16.973 -1.950 23.950 1.00 95.56 297 GLN A CA 1
ATOM 2275 C C . GLN A 1 297 ? -15.451 -1.924 24.125 1.00 95.56 297 GLN A C 1
ATOM 2277 O O . GLN A 1 297 ? -14.801 -0.969 23.693 1.00 95.56 297 GLN A O 1
ATOM 2282 N N . SER A 1 298 ? -14.867 -2.963 24.723 1.00 96.50 298 SER A N 1
ATOM 2283 C CA . SER A 1 298 ? -13.411 -3.022 24.847 1.00 96.50 298 SER A CA 1
ATOM 2284 C C . SER A 1 298 ? -12.736 -3.071 23.468 1.00 96.50 298 SER A C 1
ATOM 2286 O O . SER A 1 298 ? -13.277 -3.587 22.479 1.00 96.50 298 SER A O 1
ATOM 2288 N N . VAL A 1 299 ? -11.521 -2.531 23.383 1.00 96.50 299 VAL A N 1
ATOM 2289 C CA . VAL A 1 299 ? -10.707 -2.627 22.161 1.00 96.50 299 VAL A CA 1
ATOM 2290 C C . VAL A 1 299 ? -10.433 -4.092 21.816 1.00 96.50 299 VAL A C 1
ATOM 2292 O O . VAL A 1 299 ? -10.476 -4.460 20.645 1.00 96.50 299 VAL A O 1
ATOM 2295 N N . GLN A 1 300 ? -10.218 -4.938 22.827 1.00 96.69 300 GLN A N 1
ATOM 2296 C CA . GLN A 1 300 ? -10.001 -6.369 22.640 1.00 96.69 300 GLN A CA 1
ATOM 2297 C C . GLN A 1 300 ? -11.210 -7.039 21.976 1.00 96.69 300 GLN A C 1
ATOM 2299 O O . GLN A 1 300 ? -11.041 -7.679 20.940 1.00 96.69 300 GLN A O 1
ATOM 2304 N N . ASP A 1 301 ? -12.422 -6.820 22.493 1.00 96.25 301 ASP A N 1
ATOM 2305 C CA . ASP A 1 301 ? -13.649 -7.388 21.916 1.00 96.25 301 ASP A CA 1
ATOM 2306 C C . ASP A 1 301 ? -13.878 -6.890 20.486 1.00 96.25 301 ASP A C 1
ATOM 2308 O O . ASP A 1 301 ? -14.261 -7.657 19.604 1.00 96.25 301 ASP A O 1
ATOM 2312 N N . THR A 1 302 ? -13.586 -5.611 20.227 1.00 96.00 302 THR A N 1
ATOM 2313 C CA . THR A 1 302 ? -13.657 -5.030 18.878 1.00 96.00 302 THR A CA 1
ATOM 2314 C C . THR A 1 302 ? -12.735 -5.757 17.904 1.00 96.00 302 THR A C 1
ATOM 2316 O O . THR A 1 302 ? -13.152 -6.108 16.799 1.00 96.00 302 THR A O 1
ATOM 2319 N N . LEU A 1 303 ? -11.480 -5.988 18.293 1.00 96.19 303 LEU A N 1
ATOM 2320 C CA . LEU A 1 303 ? -10.505 -6.672 17.448 1.00 96.19 303 LEU A CA 1
ATOM 2321 C C . LEU A 1 303 ? -10.865 -8.147 17.249 1.00 96.19 303 LEU A C 1
ATOM 2323 O O . LEU A 1 303 ? -10.718 -8.651 16.136 1.00 96.19 303 LEU A O 1
ATOM 2327 N N . THR A 1 304 ? -11.397 -8.817 18.275 1.00 96.56 304 THR A N 1
ATOM 2328 C CA . THR A 1 304 ? -11.921 -10.185 18.161 1.00 96.56 304 THR A CA 1
ATOM 2329 C C . THR A 1 304 ? -13.075 -10.252 17.164 1.00 96.56 304 THR A C 1
ATOM 2331 O O . THR A 1 304 ? -13.014 -11.034 16.218 1.00 96.56 304 THR A O 1
ATOM 2334 N N . LEU A 1 305 ? -14.076 -9.374 17.292 1.00 95.75 305 LEU A N 1
ATOM 2335 C CA . LEU A 1 305 ? -15.212 -9.310 16.367 1.00 95.75 305 LEU A CA 1
ATOM 2336 C C . LEU A 1 305 ? -14.773 -9.011 14.928 1.00 95.75 305 LEU A C 1
ATOM 2338 O O . LEU A 1 305 ? -15.299 -9.600 13.984 1.00 95.75 305 LEU A O 1
ATOM 2342 N N . MET A 1 306 ? -13.792 -8.122 14.751 1.00 95.88 306 MET A N 1
ATOM 2343 C CA . MET A 1 306 ? -13.206 -7.839 13.441 1.00 95.88 306 MET A CA 1
ATOM 2344 C C . MET A 1 306 ? -12.503 -9.071 12.859 1.00 95.88 306 MET A C 1
ATOM 2346 O O . MET A 1 306 ? -12.663 -9.368 11.674 1.00 95.88 306 MET A O 1
ATOM 2350 N N . GLY A 1 307 ? -11.741 -9.794 13.683 1.00 95.81 307 GLY A N 1
ATOM 2351 C CA . GLY A 1 307 ? -11.083 -11.040 13.298 1.00 95.81 307 GLY A CA 1
ATOM 2352 C C . GLY A 1 307 ? -12.088 -12.096 12.840 1.00 95.81 307 GLY A C 1
ATOM 2353 O O . GLY A 1 307 ? -11.952 -12.636 11.740 1.00 95.81 307 GLY A O 1
ATOM 2354 N N . ASP A 1 308 ? -13.141 -12.321 13.624 1.00 95.62 308 ASP A N 1
ATOM 2355 C CA . ASP A 1 308 ? -14.215 -13.265 13.302 1.00 95.62 308 ASP A CA 1
ATOM 2356 C C . ASP A 1 308 ? -14.945 -12.876 12.011 1.00 95.62 308 ASP A C 1
ATOM 2358 O O . ASP A 1 308 ? -15.182 -13.716 11.135 1.00 95.62 308 ASP A O 1
ATOM 2362 N N . TYR A 1 309 ? -15.251 -11.585 11.846 1.00 94.94 309 TYR A N 1
ATOM 2363 C CA . TYR A 1 309 ? -15.853 -11.052 10.627 1.00 94.94 309 TYR A CA 1
ATOM 2364 C C . TYR A 1 309 ? -14.958 -11.286 9.401 1.00 94.94 309 TYR A C 1
ATOM 2366 O O . TYR A 1 309 ? -15.430 -11.782 8.373 1.00 94.94 309 TYR A O 1
ATOM 2374 N N . ALA A 1 310 ? -13.661 -10.983 9.506 1.00 95.38 310 ALA A N 1
ATOM 2375 C CA . ALA A 1 310 ? -12.699 -11.160 8.422 1.00 95.38 310 ALA A CA 1
ATOM 2376 C C . ALA A 1 310 ? -12.521 -12.639 8.040 1.00 95.38 310 ALA A C 1
ATOM 2378 O O . ALA A 1 310 ? -12.503 -12.968 6.849 1.00 95.38 310 ALA A O 1
ATOM 2379 N N . LEU A 1 311 ? -12.450 -13.545 9.021 1.00 94.50 311 LEU A N 1
ATOM 2380 C CA . LEU A 1 311 ? -12.391 -14.992 8.789 1.00 94.50 311 LEU A CA 1
ATOM 2381 C C . LEU A 1 311 ? -13.665 -15.503 8.102 1.00 94.50 311 LEU A C 1
ATOM 2383 O O . LEU A 1 311 ? -13.584 -16.227 7.103 1.00 94.50 311 LEU A O 1
ATOM 2387 N N . GLY A 1 312 ? -14.838 -15.078 8.581 1.00 93.31 312 GLY A N 1
ATOM 2388 C CA . GLY A 1 312 ? -16.130 -15.423 7.988 1.00 93.31 312 GLY A CA 1
ATOM 2389 C C . GLY A 1 312 ? -16.275 -14.929 6.546 1.00 93.31 312 GLY A C 1
ATOM 2390 O O . GLY A 1 312 ? -16.769 -15.661 5.682 1.00 93.31 312 GLY A O 1
ATOM 2391 N N . LEU A 1 313 ? -15.798 -13.716 6.250 1.00 93.69 313 LEU A N 1
ATOM 2392 C CA . LEU A 1 313 ? -15.770 -13.173 4.891 1.00 93.69 313 LEU A CA 1
ATOM 2393 C C . LEU A 1 313 ? -14.782 -13.941 4.001 1.00 93.69 313 LEU A C 1
ATOM 2395 O O . LEU A 1 313 ? -15.122 -14.315 2.875 1.00 93.69 313 LEU A O 1
ATOM 2399 N N . GLY A 1 314 ? -13.589 -14.243 4.516 1.00 91.00 314 GLY A N 1
ATOM 2400 C CA . GLY A 1 314 ? -12.560 -15.005 3.809 1.00 91.00 314 GLY A CA 1
ATOM 2401 C C . GLY A 1 314 ? -13.037 -16.393 3.373 1.00 91.00 314 GLY A C 1
ATOM 2402 O O . GLY A 1 314 ? -12.774 -16.803 2.239 1.00 91.00 314 GLY A O 1
ATOM 2403 N N . ALA A 1 315 ? -13.798 -17.090 4.222 1.00 90.69 315 ALA A N 1
ATOM 2404 C CA . ALA A 1 315 ? -14.404 -18.377 3.880 1.00 90.69 315 ALA A CA 1
ATOM 2405 C C . ALA A 1 315 ? -15.345 -18.274 2.663 1.00 90.69 315 ALA A C 1
ATOM 2407 O O . ALA A 1 315 ? -15.278 -19.099 1.752 1.00 90.69 315 ALA A O 1
ATOM 2408 N N . ARG A 1 316 ? -16.165 -17.219 2.587 1.00 89.00 316 ARG A N 1
ATOM 2409 C CA . ARG A 1 316 ? -17.129 -17.001 1.488 1.00 89.00 316 ARG A CA 1
ATOM 2410 C C . ARG A 1 316 ? -16.452 -16.627 0.170 1.00 89.00 316 ARG A C 1
ATOM 2412 O O . ARG A 1 316 ? -16.851 -17.098 -0.897 1.00 89.00 316 ARG A O 1
ATOM 2419 N N . VAL A 1 317 ? -15.398 -15.813 0.238 1.00 88.88 317 VAL A N 1
ATOM 2420 C CA . VAL A 1 317 ? -14.622 -15.419 -0.948 1.00 88.88 317 VAL A CA 1
ATOM 2421 C C . VAL A 1 317 ? -13.924 -16.628 -1.579 1.00 88.88 317 VAL A C 1
ATOM 2423 O O . VAL A 1 317 ? -13.879 -16.734 -2.803 1.00 88.88 317 VAL A O 1
ATOM 2426 N N . ARG A 1 318 ? -13.414 -17.570 -0.772 1.00 78.00 318 ARG A N 1
ATOM 2427 C CA . ARG A 1 318 ? -12.755 -18.788 -1.280 1.00 78.00 318 ARG A CA 1
ATOM 2428 C C . ARG A 1 318 ? -13.721 -19.722 -2.006 1.00 78.00 318 ARG A C 1
ATOM 2430 O O . ARG A 1 318 ? -13.388 -20.176 -3.095 1.00 78.00 318 ARG A O 1
ATOM 2437 N N . VAL A 1 319 ? -14.920 -19.939 -1.460 1.00 71.12 319 VAL A N 1
ATOM 2438 C CA . VAL A 1 319 ? -15.962 -20.770 -2.099 1.00 71.12 319 VAL A CA 1
ATOM 2439 C C . VAL A 1 319 ? -16.351 -20.223 -3.477 1.00 71.12 319 VAL A C 1
ATOM 2441 O O . VAL A 1 319 ? -16.572 -20.987 -4.408 1.00 71.12 319 VAL A O 1
ATOM 2444 N N . SER A 1 320 ? -16.346 -18.900 -3.641 1.00 62.06 320 SER A N 1
ATOM 2445 C CA . SER A 1 320 ? -16.704 -18.247 -4.907 1.00 62.06 320 SER A CA 1
ATOM 2446 C C . SER A 1 320 ? -15.629 -18.374 -6.001 1.00 62.06 320 SER A C 1
ATOM 2448 O O . SER A 1 320 ? -15.924 -18.154 -7.172 1.00 62.06 320 SER A O 1
ATOM 2450 N N . LYS A 1 321 ? -14.378 -18.708 -5.645 1.00 59.19 321 LYS A N 1
ATOM 2451 C CA . LYS A 1 321 ? -13.257 -18.857 -6.594 1.00 59.19 321 LYS A CA 1
ATOM 2452 C C . LYS A 1 321 ? -13.049 -20.286 -7.090 1.00 59.19 321 LYS A C 1
ATOM 2454 O O . LYS A 1 321 ? -12.263 -20.476 -8.013 1.00 59.19 321 LYS A O 1
ATOM 2459 N N . THR A 1 322 ? -13.721 -21.282 -6.516 1.00 47.59 322 THR A N 1
ATOM 2460 C CA . THR A 1 322 ? -13.720 -22.639 -7.068 1.00 47.59 322 THR A CA 1
ATOM 2461 C C . THR A 1 322 ? -14.743 -22.677 -8.204 1.00 47.59 322 THR A C 1
ATOM 2463 O O . THR A 1 322 ? -15.941 -22.628 -7.918 1.00 47.59 322 THR A O 1
ATOM 2466 N N . PRO A 1 323 ? -14.332 -22.741 -9.489 1.00 48.94 323 PRO A N 1
ATOM 2467 C CA . PRO A 1 323 ? -15.281 -22.994 -10.556 1.00 48.94 323 PRO A CA 1
ATOM 2468 C C . PRO A 1 323 ? -15.906 -24.351 -10.256 1.00 48.94 323 PRO A C 1
ATOM 2470 O O . PRO A 1 323 ? -15.240 -25.386 -10.294 1.00 48.94 323 PRO A O 1
ATOM 2473 N N . THR A 1 324 ? -17.185 -24.334 -9.897 1.00 49.62 324 THR A N 1
ATOM 2474 C CA . THR A 1 324 ? -17.987 -25.545 -9.844 1.00 49.62 324 THR A CA 1
ATOM 2475 C C . THR A 1 324 ? -18.117 -25.989 -11.293 1.00 49.62 324 THR A C 1
ATOM 2477 O O . THR A 1 324 ? -19.031 -25.581 -12.004 1.00 49.62 324 THR A O 1
ATOM 2480 N N . HIS A 1 325 ? -17.149 -26.773 -11.764 1.00 45.34 325 HIS A N 1
ATOM 2481 C CA . HIS A 1 325 ? -17.329 -27.603 -12.936 1.00 45.34 325 HIS A CA 1
ATOM 2482 C C . HIS A 1 325 ? -18.389 -28.619 -12.511 1.00 45.34 325 HIS A C 1
ATOM 2484 O O . HIS A 1 325 ? -18.085 -29.630 -11.878 1.00 45.34 325 HIS A O 1
ATOM 2490 N N . LEU A 1 326 ? -19.659 -28.270 -12.732 1.00 50.62 326 LEU A N 1
ATOM 2491 C CA . LEU A 1 326 ? -20.774 -29.195 -12.634 1.00 50.62 326 LEU A CA 1
ATOM 2492 C C . LEU A 1 326 ? -20.432 -30.336 -13.585 1.00 50.62 326 LEU A C 1
ATOM 2494 O O . LEU A 1 326 ? -20.543 -30.213 -14.803 1.00 50.62 326 LEU A O 1
ATOM 2498 N N . ASN A 1 327 ? -19.927 -31.420 -12.998 1.00 42.34 327 ASN A N 1
ATOM 2499 C CA . ASN A 1 327 ? -19.834 -32.712 -13.634 1.00 42.34 327 ASN A CA 1
ATOM 2500 C C . ASN A 1 327 ? -21.191 -32.977 -14.271 1.00 42.34 327 ASN A C 1
ATOM 2502 O O . ASN A 1 327 ? -22.197 -33.094 -13.569 1.00 42.34 327 ASN A O 1
ATOM 2506 N N . GLY A 1 328 ? -21.191 -33.019 -15.603 1.00 41.69 328 GLY A N 1
ATOM 2507 C CA . GLY A 1 328 ? -22.311 -33.475 -16.395 1.00 41.69 328 GLY A CA 1
ATOM 2508 C C . GLY A 1 328 ? -22.695 -34.862 -15.910 1.00 41.69 328 GLY A C 1
ATOM 2509 O O . GLY A 1 328 ? -22.079 -35.862 -16.275 1.00 41.69 328 GLY A O 1
ATOM 2510 N N . VAL A 1 329 ? -23.718 -34.911 -15.064 1.00 43.34 329 VAL A N 1
ATOM 2511 C CA . VAL A 1 329 ? -24.487 -36.118 -14.827 1.00 43.34 329 VAL A CA 1
ATOM 2512 C C . VAL A 1 329 ? -25.178 -36.398 -16.155 1.00 43.34 329 VAL A C 1
ATOM 2514 O O . VAL A 1 329 ? -26.237 -35.851 -16.443 1.00 43.34 329 VAL A O 1
ATOM 2517 N N . LYS A 1 330 ? -24.543 -37.226 -16.992 1.00 42.25 330 LYS A N 1
ATOM 2518 C CA . LYS A 1 330 ? -25.238 -37.973 -18.039 1.00 42.25 330 LYS A CA 1
ATOM 2519 C C . LYS A 1 330 ? -26.270 -38.857 -17.339 1.00 42.25 330 LYS A C 1
ATOM 2521 O O . LYS A 1 330 ? -25.968 -39.969 -16.914 1.00 42.25 330 LYS A O 1
ATOM 2526 N N . ARG A 1 331 ? -27.475 -38.327 -17.177 1.00 47.59 331 ARG A N 1
ATOM 2527 C CA . ARG A 1 331 ? -28.703 -39.088 -16.977 1.00 47.59 331 ARG A CA 1
ATOM 2528 C C . ARG A 1 331 ? -29.648 -38.674 -18.088 1.00 47.59 331 ARG A C 1
ATOM 2530 O O . ARG A 1 331 ? -30.500 -37.834 -17.874 1.00 47.59 331 ARG A O 1
ATOM 2537 N N . ASP A 1 332 ? -29.425 -39.269 -19.249 1.00 44.97 332 ASP A N 1
ATOM 2538 C CA . ASP A 1 332 ? -30.447 -39.489 -20.264 1.00 44.97 332 ASP A CA 1
ATOM 2539 C C . ASP A 1 332 ? -30.224 -40.929 -20.738 1.00 44.97 332 ASP A C 1
ATOM 2541 O O . ASP A 1 332 ? -29.127 -41.303 -21.154 1.00 44.97 332 ASP A O 1
ATOM 2545 N N . LEU A 1 333 ? -31.133 -41.808 -20.320 1.00 42.06 333 LEU A N 1
ATOM 2546 C CA . LEU A 1 333 ? -32.139 -42.408 -21.200 1.00 42.06 333 LEU A CA 1
ATOM 2547 C C . LEU A 1 333 ? -31.561 -43.590 -21.988 1.00 42.06 333 LEU A C 1
ATOM 2549 O O . LEU A 1 333 ? -31.234 -43.497 -23.165 1.00 42.06 333 LEU A O 1
ATOM 2553 N N . LEU A 1 334 ? -31.472 -44.729 -21.301 1.00 43.97 334 LEU A N 1
ATOM 2554 C CA . LEU A 1 334 ? -31.715 -46.025 -21.923 1.00 43.97 334 LEU A CA 1
ATOM 2555 C C . LEU A 1 334 ? -33.088 -46.475 -21.428 1.00 43.97 334 LEU A C 1
ATOM 2557 O O . LEU A 1 334 ? -33.205 -47.060 -20.354 1.00 43.97 334 LEU A O 1
ATOM 2561 N N . GLU A 1 335 ? -34.113 -46.135 -22.198 1.00 42.56 335 GLU A N 1
ATOM 2562 C CA . GLU A 1 335 ? -35.390 -46.832 -22.175 1.00 42.56 335 GLU A CA 1
ATOM 2563 C C . GLU A 1 335 ? -35.735 -47.236 -23.614 1.00 42.56 335 GLU A C 1
ATOM 2565 O O . GLU A 1 335 ? -35.698 -46.398 -24.516 1.00 42.56 335 GLU A O 1
ATOM 2570 N N . VAL A 1 336 ? -36.100 -48.520 -23.728 1.00 43.78 336 VAL A N 1
ATOM 2571 C CA . VAL A 1 336 ? -36.783 -49.234 -24.825 1.00 43.78 336 VAL A CA 1
ATOM 2572 C C . VAL A 1 336 ? -35.930 -49.739 -25.987 1.00 43.78 336 VAL A C 1
ATOM 2574 O O . VAL A 1 336 ? -35.541 -48.954 -26.877 1.00 43.78 336 VAL A O 1
#

pLDDT: mean 74.07, std 25.26, range [29.33, 98.0]

Sequence (336 aa):
ASESSSATYSNGRINEVRESTKPEVLSVDVGGRRYVPILPQQAAPQPTASQQTSAQNTPIIYPASTGYIAGSERTDKPAVSPSSGYIPPISRTPGSSTPSSAPDFGLLERFAKVLGYTVNSSGSLVFLEAKLGRQSYRVALAYGLQGAPDWEALERTEADFRAVLVREDSALEHPKNFKVTRVTVEALETLLESAALSPLTPLELRGYWNATAIDQNSAHSLAEMAGRELGSRGIFSQVLLCLTEFEPHSSIRISHLIHRLGERVSRNDLETTLDTLTRPPFLAVSRVGTDEYYLRQSVQDTLTLMGDYALGLGARVRVSKTPTHLNGVKRDLLEV

Foldseek 3Di:
DDDDDDDDDDDDDDDDDPPPPDPDQPFDDDPNDTDRDDDDDDDDDDDDDDDDDDDDDDDDDDDDDDDDDDDDDDDDDDDDDDDDDDDDDPPPDPDPPDPPPDPVPVLVVLLLVLQVWDWDDDDQWIKTWACPDVDIFIEIEGEPDPHQTPVVVQVPDPGPFYEYEYAPPDPHDDDPPDAYEYEHPVLSVLLSVLCVQPNHHVVVCVVVSRDNYSDNVVSVVVSVVSVVVVLLVVQLVLLLVLQQVDDAQDKDFLVVSCVVCDPSADSVSSVVSVVVCCDPPQVQWDDPDDGMITGHGHSVVSVVSVVVVVVVVVVVVVVVPPPPPPDPPPPDDDDD

=== Feature glossary ===
A reading guide for the features in this record.

Start from the sequence.

  · Sequence gives the chain of amino acids in standard one-letter code (A=alanine, C=cysteine, …, Y=tyrosine), read N→C. It is the only feature that is directly encoded by the gene; all structural features are derived from the folded form of this sequence.

Fold it, and you get atomic coordinates and the backbone conformation that goes with them.

  · The mmCIF table is the protein's shape written out atom by atom. For each backbone N, Cα, C, and carbonyl O, it records an (x, y, z) coordinate triple in Å plus the residue type, chain letter, and residue number.

  · Backbone dihedral angles. Every residue except chain termini has a φ (preceding-C → N → Cα → C) and a ψ (N → Cα → C → next-N). They are reported in degrees following the IUPAC sign convention. Secondary structure is essentially a statement about which (φ, ψ) basin each residue occupies.

  · DSSP 8-state secondary structure assigns each residue one of H (α-helix), G (3₁₀-helix), I (π-helix), E (extended β-strand), B (isolated β-bridge), T (hydrogen-bonded turn), S (bend), or '-' (coil). The assignment is computed from backbone hydrogen-bond geometry via the Kabsch–Sander algorithm.

  · P-SEA three-state annotation labels each residue as helix, strand, or coil based purely on the geometry of the Cα trace. It serves as a fallback when the full backbone (and thus DSSP) is unavailable.

Summarize the fold with a handful of shape descriptors and a per-residue structural alphabet.

  · Radius of gyration (Rg) is the root-mean-square distance of Cα atoms from their centroid — a single number for overall size and compactness. A globular domain of N residues has Rg ≈ 2.2·N^0.38 Å; an extended or disordered chain has a much larger Rg. The Cα contact count is the number of residue pairs whose Cα atoms are within 8 Å and are more than four positions apart in sequence — a standard proxy for tertiary packing density. The bounding box is the smallest axis-aligned box enclosing all Cα atoms.

  · Foldseek's 3Di representation compresses backbone geometry into a per-residue letter drawn from a learned twenty-state alphabet. It captures the tertiary interaction pattern around each residue — which residues are packed against it in space, regardless of where they are in sequence.

  · Accessible surface area quantifies burial. A residue with SASA near zero is packed into the hydrophobic core; one with SASA >100 Å² sits on the surface. Computed here via the Shrake–Rupley numerical algorithm with a 1.4 Å probe.

Ask how reliable the model is.

  · For AlphaFold models, the B-factor field carries pLDDT — the model's own estimate of local accuracy on a 0–100 scale. Regions with pLDDT<50 should be treated as essentially unmodeled; they often correspond to intrinsically disordered segments.

  · For experimental (PDB) structures, the B-factor (temperature factor) quantifies the positional spread of each atom in the crystal — a combination of thermal vibration and static disorder — in units of Å². High B-factors mark flexible loops or poorly resolved regions; low B-factors mark the rigid, well-ordered core.

  · PAE(i, j) answers: if I align the predicted and true structures on residue i, how far off (in Å) do I expect residue j to be? A block-diagonal PAE matrix with low values on the blocks and high values off-diagonal is the signature of a multi-domain protein with confidently predicted domains but uncertain inter-domain orientation.

Place it in context: what it resembles, what it is annotated as, and how it looks.

  · Structural nearest neighbors (via Foldseek easy-search vs the PDB). Reported per hit: target PDB id, E-value, and alignment TM-score. A TM-score above ~0.5 is the conventional threshold for 'same fold'.

  · Functional annotations link the protein to curated databases. InterPro entries identify conserved domains and families by matching the sequence against member-database signatures (Pfam, PROSITE, CDD, …). Gene Ontology (GO) terms describe molecular function, biological process, and cellular component in a controlled vocabulary. CATH places the structure in a hierarchical fold classification (Class/Architecture/Topology/Homologous-superfamily). The organism is the source species.

  · Plot images: a contact map (which residues are close in 3D, as an N×N binary image), a Ramachandran scatter (backbone torsion angles, revealing secondary-structure composition at a glance), and — for AlphaFold structures — a PAE heatmap (pairwise prediction confidence).

  · Structure images are PyMOL renders from six orthogonal camera directions. Cartoon representation draws helices as coils and strands as arrows; sticks shows the backbone as bonds; surface shows the solvent-excluded envelope. Rainbow coloring maps sequence position to hue (blue→red, N→C); chain coloring assigns a distinct color per polypeptide.